Protein AF-A0A858RE64-F1 (afdb_monomer_lite)

InterPro domains:
  IPR018247 EF-Hand 1, calcium-binding site [PS00018] (90-102)
  IPR018247 EF-Hand 1, calcium-binding site [PS00018] (136-148)
  IPR028974 TSP type-3 repeat [G3DSA:4.10.1080.10] (64-158)
  IPR028974 TSP type-3 repeat [SSF103647] (88-147)
  IPR053180 Calcium-binding acidic-repeat protein [PTHR37467] (89-145)
  IPR059100 Bacterial TSP3 repeat [PF18884] (90-112)
  IPR059100 Bacterial TSP3 repeat [PF18884] (113-135)
  IPR059100 Bacterial TSP3 repeat [PF18884] (136-147)

Sequence (228 aa):
MRYEVDVSIVTGAPDLSYCNTAMTVFFELTEPMALNHSGGEFVDVFGSSVDISQHLDSNGYLLPGNYIYAALLNPGSCALELSLTPPPIDSDGDGLLNVDEINIHHTDPTKADTDGDGLTDKEEIQVVHSDPLVADTDGDGFIDGFEWKSGKSPTDPLSFPVAAISIHPAIELRVSTKLGTNYRVQSSVDMQTWIDADTVIEGTGAEVRRIFETVDGGAKFWRVREED

pLDDT: mean 74.23, std 22.7, range [28.23, 98.56]

Secondary structure (DSSP, 8-state):
-PPEEEEEEE--SS--SSS-S---------SS----SSS-SEEEETTEEEE-GGGB-TTSPBPSEEEEEEE--TTS-EEEEEEEEPPPP-SSSSSS-HHHIIIII---TT-SSSS-SSS-HHHIIIII---TT-SSSS-SSS-HHHHHHTT--TT-TT--SS-------EEEEEEEPPTT-EEEEEEESSSSS-EE-S--EE--SSEEEEEEESSGGG--EEEEEE--

Foldseek 3Di:
DWKDKDKDWDDDDDDPPPVPDGDDDDDGPDDDDPVPDDDADFDDDPNDTDHQPVQADPVRDGHADKDKDWDADPPHIIIMIIHIHDPFDQQCPLPDGPCCCVPPQVADSNDQQRCPLQHGPCCCVPPQVARSNDQQRCPLPHGSNVQVVLVFRSNDSVTDSDPPPPDFDKDKDKDQFDAAWKKFKWFDQPVPDIDTPDDIDHGRRHIDIDIGGCVPPVTPDMDMDIDD

Radius of gyration: 37.94 Å; chains: 1; bounding box: 89×27×104 Å

Structure (mmCIF, N/CA/C/O backbone):
data_AF-A0A858RE64-F1
#
_entry.id   AF-A0A858RE64-F1
#
loop_
_atom_site.group_PDB
_atom_site.id
_atom_site.type_symbol
_atom_site.label_atom_id
_atom_site.label_alt_id
_atom_site.label_comp_id
_atom_site.label_asym_id
_atom_site.label_entity_id
_atom_site.label_seq_id
_atom_site.pdbx_PDB_ins_code
_atom_site.Cartn_x
_atom_site.Cartn_y
_atom_site.Cartn_z
_atom_site.occupancy
_atom_site.B_iso_or_equiv
_atom_site.auth_seq_id
_atom_site.auth_comp_id
_atom_site.auth_asym_id
_atom_site.auth_atom_id
_atom_site.pdbx_PDB_model_num
ATOM 1 N N . MET A 1 1 ? 12.627 10.298 -28.617 1.00 41.34 1 MET A N 1
ATOM 2 C CA . MET A 1 1 ? 13.743 9.585 -27.963 1.00 41.34 1 MET A CA 1
ATOM 3 C C . MET A 1 1 ? 15.027 10.352 -28.236 1.00 41.34 1 MET A C 1
ATOM 5 O O . MET A 1 1 ? 15.343 10.565 -29.399 1.00 41.34 1 MET A O 1
ATOM 9 N N . ARG A 1 2 ? 15.686 10.859 -27.188 1.00 36.66 2 ARG A N 1
ATOM 10 C CA . ARG A 1 2 ? 16.981 11.552 -27.269 1.00 36.66 2 ARG A CA 1
ATOM 11 C C . ARG A 1 2 ? 18.032 10.560 -26.779 1.00 36.66 2 ARG A C 1
ATOM 13 O O . ARG A 1 2 ? 17.939 10.138 -25.637 1.00 36.66 2 ARG A O 1
ATOM 20 N N . TYR A 1 3 ? 18.959 10.160 -27.638 1.00 39.88 3 TYR A N 1
ATOM 21 C CA . TYR A 1 3 ? 20.052 9.270 -27.250 1.00 39.88 3 TYR A CA 1
ATOM 22 C C . TYR A 1 3 ? 21.218 10.111 -26.742 1.00 39.88 3 TYR A C 1
ATOM 24 O O . TYR A 1 3 ? 21.541 11.137 -27.348 1.00 39.88 3 TYR A O 1
ATOM 32 N N . GLU A 1 4 ? 21.826 9.687 -25.639 1.00 38.72 4 GLU A N 1
ATOM 33 C CA . GLU A 1 4 ? 23.132 10.186 -25.223 1.00 38.72 4 GLU A CA 1
ATOM 34 C C . GLU A 1 4 ? 24.194 9.300 -25.872 1.00 38.72 4 GLU A C 1
ATOM 36 O O . GLU A 1 4 ? 24.069 8.074 -25.921 1.00 38.72 4 GLU A O 1
ATOM 41 N N . VAL A 1 5 ? 25.183 9.944 -26.481 1.00 44.34 5 VAL A N 1
ATOM 42 C CA . VAL A 1 5 ? 26.164 9.285 -27.335 1.00 44.34 5 VAL A CA 1
ATOM 43 C C . VAL A 1 5 ? 27.543 9.598 -26.785 1.00 44.34 5 VAL A C 1
ATOM 45 O O . VAL A 1 5 ? 28.070 10.688 -27.012 1.00 44.34 5 VAL A O 1
ATOM 48 N N . ASP A 1 6 ? 28.129 8.639 -26.076 1.00 42.41 6 ASP A N 1
ATOM 49 C CA . ASP A 1 6 ? 29.498 8.753 -25.587 1.00 42.41 6 ASP A CA 1
ATOM 50 C C . ASP A 1 6 ? 30.468 8.280 -26.668 1.00 42.41 6 ASP A C 1
ATOM 52 O O . ASP A 1 6 ? 30.388 7.150 -27.158 1.00 42.41 6 ASP A O 1
ATOM 56 N N . VAL A 1 7 ? 31.399 9.157 -27.047 1.00 48.25 7 VAL A N 1
ATOM 57 C CA . VAL A 1 7 ? 32.388 8.896 -28.097 1.00 48.25 7 VAL A CA 1
ATOM 58 C C . VAL A 1 7 ? 33.789 8.869 -27.496 1.00 48.25 7 VAL A C 1
ATOM 60 O O . VAL A 1 7 ? 34.246 9.864 -26.933 1.00 48.25 7 VAL A O 1
ATOM 63 N N . SER A 1 8 ? 34.497 7.750 -27.652 1.00 43.84 8 SER A N 1
ATOM 64 C CA . SER A 1 8 ? 35.880 7.578 -27.185 1.00 43.84 8 SER A CA 1
ATOM 65 C C . SER A 1 8 ? 36.799 7.087 -28.306 1.00 43.84 8 SER A C 1
ATOM 67 O O . SER A 1 8 ? 36.407 6.282 -29.143 1.00 43.84 8 SER A O 1
ATOM 69 N N . ILE A 1 9 ? 38.046 7.568 -28.340 1.00 50.62 9 ILE A N 1
ATOM 70 C CA . ILE A 1 9 ? 39.067 7.095 -29.290 1.00 50.62 9 ILE A CA 1
ATOM 71 C C . ILE A 1 9 ? 39.894 6.005 -28.609 1.00 50.62 9 ILE A C 1
ATOM 73 O O . ILE A 1 9 ? 40.489 6.258 -27.560 1.00 50.62 9 ILE A O 1
ATOM 77 N N . VAL A 1 10 ? 39.994 4.822 -29.223 1.00 46.94 10 VAL A N 1
ATOM 78 C CA . VAL A 1 10 ? 40.822 3.723 -28.699 1.00 46.94 10 VAL A CA 1
ATOM 79 C C . VAL A 1 10 ? 42.111 3.584 -29.504 1.00 46.94 10 VAL A C 1
ATOM 81 O O . VAL A 1 10 ? 42.116 3.415 -30.724 1.00 46.94 10 VAL A O 1
ATOM 84 N N . THR A 1 11 ? 43.238 3.686 -28.802 1.00 46.69 11 THR A N 1
ATOM 85 C CA . THR A 1 11 ? 44.590 3.725 -29.363 1.00 46.69 11 THR A CA 1
ATOM 86 C C . THR A 1 11 ? 45.259 2.350 -29.273 1.00 46.69 11 THR A C 1
ATOM 88 O O . THR A 1 11 ? 45.795 1.965 -28.240 1.00 46.69 11 THR A O 1
ATOM 91 N N . GLY A 1 12 ? 45.231 1.585 -30.370 1.00 41.94 12 GLY A N 1
ATOM 92 C CA . GLY A 1 12 ? 45.797 0.225 -30.429 1.00 41.94 12 GLY A CA 1
ATOM 93 C C . GLY A 1 12 ? 46.958 0.002 -31.411 1.00 41.94 12 GLY A C 1
ATOM 94 O O . GLY A 1 12 ? 47.432 -1.126 -31.518 1.00 41.94 12 GLY A O 1
ATOM 95 N N . ALA A 1 13 ? 47.422 1.018 -32.149 1.00 39.06 13 ALA A N 1
ATOM 96 C CA . ALA A 1 13 ? 48.417 0.853 -33.220 1.00 39.06 13 ALA A CA 1
ATOM 97 C C . ALA A 1 13 ? 49.758 1.568 -32.922 1.00 39.06 13 ALA A C 1
ATOM 99 O O . ALA A 1 13 ? 49.768 2.579 -32.228 1.00 39.06 13 ALA A O 1
ATOM 100 N N . PRO A 1 14 ? 50.904 1.073 -33.432 1.00 39.53 14 PRO A N 1
ATOM 101 C CA . PRO A 1 14 ? 52.240 1.496 -32.990 1.00 39.53 14 PRO A CA 1
ATOM 102 C C . PRO A 1 14 ? 52.743 2.855 -33.519 1.00 39.53 14 PRO A C 1
ATOM 104 O O . PRO A 1 14 ? 53.835 3.263 -33.130 1.00 39.53 14 PRO A O 1
ATOM 107 N N . ASP A 1 15 ? 51.988 3.573 -34.358 1.00 46.88 15 ASP A N 1
ATOM 108 C CA . ASP A 1 15 ? 52.370 4.907 -34.853 1.00 46.88 15 ASP A CA 1
ATOM 109 C C . ASP A 1 15 ? 51.202 5.896 -34.700 1.00 46.88 15 ASP A C 1
ATOM 111 O O . ASP A 1 15 ? 50.363 6.069 -35.582 1.00 46.88 15 ASP A O 1
ATOM 115 N N . LEU A 1 16 ? 51.099 6.480 -33.503 1.00 50.03 16 LEU A N 1
ATOM 116 C CA . LEU A 1 16 ? 49.994 7.341 -33.067 1.00 50.03 16 LEU A CA 1
ATOM 117 C C . LEU A 1 16 ? 50.522 8.694 -32.586 1.00 50.03 16 LEU A C 1
ATOM 119 O O . LEU A 1 16 ? 50.249 9.127 -31.474 1.00 50.03 16 LEU A O 1
ATOM 123 N N . SER A 1 17 ? 51.299 9.373 -33.424 1.00 48.41 17 SER A N 1
ATOM 124 C CA . SER A 1 17 ? 51.587 10.800 -33.227 1.00 48.41 17 SER A CA 1
ATOM 125 C C . SER A 1 17 ? 50.427 11.709 -33.681 1.00 48.41 17 SER A C 1
ATOM 127 O O . SER A 1 17 ? 50.458 12.910 -33.414 1.00 48.41 17 SER A O 1
ATOM 129 N N . TYR A 1 18 ? 49.396 11.133 -34.322 1.00 46.16 18 TYR A N 1
ATOM 130 C CA . TYR A 1 18 ? 48.259 11.842 -34.922 1.00 46.16 18 TYR A CA 1
ATOM 131 C C . TYR A 1 18 ? 46.919 11.723 -34.161 1.00 46.16 18 TYR A C 1
ATOM 133 O O . TYR A 1 18 ? 46.053 12.567 -34.374 1.00 46.16 18 TYR A O 1
ATOM 141 N N . CYS A 1 19 ? 46.715 10.744 -33.265 1.00 47.12 19 CYS A N 1
ATOM 142 C CA . CYS A 1 19 ? 45.437 10.550 -32.541 1.00 47.12 19 CYS A CA 1
ATOM 143 C C . CYS A 1 19 ? 45.459 11.185 -31.121 1.00 47.12 19 CYS A C 1
ATOM 145 O O . CYS A 1 19 ? 44.857 10.660 -30.189 1.00 47.12 19 CYS A O 1
ATOM 147 N N . ASN A 1 20 ? 46.193 12.291 -30.925 1.00 42.97 20 ASN A N 1
ATOM 148 C CA . ASN A 1 20 ? 46.641 12.763 -29.598 1.00 42.97 20 ASN A CA 1
ATOM 149 C C . ASN A 1 20 ? 45.770 13.866 -28.989 1.00 42.97 20 ASN A C 1
ATOM 151 O O . ASN A 1 20 ? 46.064 14.355 -27.898 1.00 42.97 20 ASN A O 1
ATOM 155 N N . THR A 1 21 ? 44.726 14.292 -29.685 1.00 43.06 21 THR A N 1
ATOM 156 C CA . THR A 1 21 ? 43.793 15.281 -29.154 1.00 43.06 21 THR A CA 1
ATOM 157 C C . THR A 1 21 ? 42.526 14.531 -28.817 1.00 43.06 21 THR A C 1
ATOM 159 O O . THR A 1 21 ? 41.811 14.105 -29.719 1.00 43.06 21 THR A O 1
ATOM 162 N N . ALA A 1 22 ? 42.278 14.326 -27.520 1.00 41.09 22 ALA A N 1
ATOM 163 C CA . ALA A 1 22 ? 40.959 13.950 -27.038 1.00 41.09 22 ALA A CA 1
ATOM 164 C C . ALA A 1 22 ? 39.961 14.933 -27.660 1.00 41.09 22 ALA A C 1
ATOM 166 O O . ALA A 1 22 ? 40.013 16.133 -27.386 1.00 41.09 22 ALA A O 1
ATOM 167 N N . MET A 1 23 ? 39.149 14.443 -28.589 1.00 40.91 23 MET A N 1
ATOM 168 C CA . MET A 1 23 ? 38.213 15.262 -29.336 1.00 40.91 23 MET A CA 1
ATOM 169 C C . MET A 1 23 ? 36.821 14.756 -29.012 1.00 40.91 23 MET A C 1
ATOM 171 O O . MET A 1 23 ? 36.433 13.665 -29.415 1.00 40.91 23 MET A O 1
ATOM 175 N N . THR A 1 24 ? 36.098 15.549 -28.232 1.00 36.53 24 THR A N 1
ATOM 176 C CA . THR A 1 24 ? 34.695 15.303 -27.926 1.00 36.53 24 THR A CA 1
ATOM 177 C C . THR A 1 24 ? 33.876 15.705 -29.147 1.00 36.53 24 THR A C 1
ATOM 179 O O . THR A 1 24 ? 33.843 16.880 -29.516 1.00 36.53 24 THR A O 1
ATOM 182 N N . VAL A 1 25 ? 33.259 14.729 -29.810 1.00 37.78 25 VAL A N 1
ATOM 183 C CA . VAL A 1 25 ? 32.280 14.979 -30.872 1.00 37.78 25 VAL A CA 1
ATOM 184 C C . VAL A 1 25 ? 30.915 15.066 -30.198 1.00 37.78 25 VAL A C 1
ATOM 186 O O . VAL A 1 25 ? 30.466 14.093 -29.602 1.00 37.78 25 VAL A O 1
ATOM 189 N N . PHE A 1 26 ? 30.279 16.235 -30.247 1.00 35.06 26 PHE A N 1
ATOM 190 C CA . PHE A 1 26 ? 28.936 16.433 -29.703 1.00 35.06 26 PHE A CA 1
ATOM 191 C C . PHE A 1 26 ? 27.906 16.270 -30.821 1.00 35.06 26 PHE A C 1
ATOM 193 O O . PHE A 1 26 ? 27.994 16.956 -31.840 1.00 35.06 26 PHE A O 1
ATOM 200 N N . PHE A 1 27 ? 26.913 15.409 -30.613 1.00 39.59 27 PHE A N 1
ATOM 201 C CA . PHE A 1 27 ? 25.716 15.345 -31.448 1.00 39.59 27 PHE A CA 1
ATOM 202 C C . PHE A 1 27 ? 24.512 15.782 -30.609 1.00 39.59 27 PHE A C 1
ATOM 204 O O . PHE A 1 27 ? 24.230 15.188 -29.572 1.00 39.59 27 PHE A O 1
ATOM 211 N N . GLU A 1 28 ? 23.784 16.811 -31.047 1.00 32.62 28 GLU A N 1
ATOM 212 C CA . GLU A 1 28 ? 22.457 17.123 -30.505 1.00 32.62 28 GLU A CA 1
ATOM 213 C C . GLU A 1 28 ? 21.404 16.411 -31.356 1.00 32.62 28 GLU A C 1
ATOM 215 O O . GLU A 1 28 ? 21.053 16.861 -32.445 1.00 32.62 28 GLU A O 1
ATOM 220 N N . LEU A 1 29 ? 20.883 15.290 -30.857 1.00 39.12 29 LEU A N 1
ATOM 221 C CA . LEU A 1 29 ? 19.730 14.619 -31.456 1.00 39.12 29 LEU A CA 1
ATOM 222 C C . LEU A 1 29 ? 18.452 15.285 -30.937 1.00 39.12 29 LEU A C 1
ATOM 224 O O . LEU A 1 29 ? 17.846 14.865 -29.946 1.00 39.12 29 LEU A O 1
ATOM 228 N N . THR A 1 30 ? 18.074 16.388 -31.576 1.00 32.06 30 THR A N 1
ATOM 229 C CA . THR A 1 30 ? 16.780 17.036 -31.368 1.00 32.06 30 THR A CA 1
ATOM 230 C C . THR A 1 30 ? 15.817 16.553 -32.455 1.00 32.06 30 THR A C 1
ATOM 232 O O . THR A 1 30 ? 15.910 16.973 -33.599 1.00 32.06 30 THR A O 1
ATOM 235 N N . GLU A 1 31 ? 14.902 15.656 -32.060 1.00 34.59 31 GLU A N 1
ATOM 236 C CA . GLU A 1 31 ? 13.811 15.045 -32.856 1.00 34.59 31 GLU A CA 1
ATOM 237 C C . GLU A 1 31 ? 14.154 13.745 -33.617 1.00 34.59 31 GLU A C 1
ATOM 239 O O . GLU A 1 31 ? 15.316 13.519 -33.962 1.00 34.59 31 GLU A O 1
ATOM 244 N N . PRO A 1 32 ? 13.180 12.813 -33.798 1.00 35.47 32 PRO A N 1
ATOM 245 C CA . PRO A 1 32 ? 13.439 11.549 -34.482 1.00 35.47 32 PRO A CA 1
ATOM 246 C C . PRO A 1 32 ? 13.971 11.864 -35.870 1.00 35.47 32 PRO A C 1
ATOM 248 O O . PRO A 1 32 ? 13.410 12.709 -36.562 1.00 35.47 32 PRO A O 1
ATOM 251 N N . MET A 1 33 ? 15.064 11.206 -36.245 1.00 41.16 33 MET A N 1
ATOM 252 C CA . MET A 1 33 ? 15.736 11.411 -37.515 1.00 41.16 33 MET A CA 1
ATOM 253 C C . MET A 1 33 ? 14.743 11.363 -38.687 1.00 41.16 33 MET A C 1
ATOM 255 O O . MET A 1 33 ? 14.458 10.307 -39.243 1.00 41.16 33 MET A O 1
ATOM 259 N N . ALA A 1 34 ? 14.262 12.523 -39.129 1.00 29.23 34 ALA A N 1
ATOM 260 C CA . ALA A 1 34 ? 13.871 12.708 -40.509 1.00 29.23 34 ALA A CA 1
ATOM 261 C C . ALA A 1 34 ? 15.180 12.850 -41.294 1.00 29.23 34 ALA A C 1
ATOM 263 O O . ALA A 1 34 ? 15.636 13.956 -41.586 1.00 29.23 34 ALA A O 1
ATOM 264 N N . LEU A 1 35 ? 15.812 11.708 -41.588 1.00 35.25 35 LEU A N 1
ATOM 265 C CA . LEU A 1 35 ? 16.882 11.582 -42.577 1.00 35.25 35 LEU A CA 1
ATOM 266 C C . LEU A 1 35 ? 16.298 11.973 -43.939 1.00 35.25 35 LEU A C 1
ATOM 268 O O . LEU A 1 35 ? 15.830 11.128 -44.703 1.00 35.25 35 LEU A O 1
ATOM 272 N N . ASN A 1 36 ? 16.239 13.272 -44.239 1.00 28.23 36 ASN A N 1
ATOM 273 C CA . ASN A 1 36 ? 15.702 13.710 -45.515 1.00 28.23 36 ASN A CA 1
ATOM 274 C C . ASN A 1 36 ? 16.755 13.542 -46.618 1.00 28.23 36 ASN A C 1
ATOM 276 O O . ASN A 1 36 ? 17.623 14.382 -46.822 1.00 28.23 36 ASN A O 1
ATOM 280 N N . HIS A 1 37 ? 16.569 12.435 -47.332 1.00 32.59 37 HIS A N 1
ATOM 281 C CA . HIS A 1 37 ? 16.804 12.201 -48.750 1.00 32.59 37 HIS A CA 1
ATOM 282 C C . HIS A 1 37 ? 18.230 12.203 -49.327 1.00 32.59 37 HIS A C 1
ATOM 284 O O . HIS A 1 37 ? 18.921 13.210 -49.434 1.00 32.59 37 HIS A O 1
ATOM 290 N N . SER A 1 38 ? 18.496 11.055 -49.965 1.00 29.11 38 SER A N 1
ATOM 291 C CA . SER A 1 38 ? 19.417 10.795 -51.080 1.00 29.11 38 SER A CA 1
ATOM 292 C C . SER A 1 38 ? 20.864 10.409 -50.756 1.00 29.11 38 SER A C 1
ATOM 294 O O . SER A 1 38 ? 21.801 11.015 -51.257 1.00 29.11 38 SER A O 1
ATOM 296 N N . GLY A 1 39 ? 21.050 9.295 -50.037 1.00 34.97 39 GLY A N 1
ATOM 297 C CA . GLY A 1 39 ? 22.284 8.508 -50.186 1.00 34.97 39 GLY A CA 1
ATOM 298 C C . GLY A 1 39 ? 22.780 7.772 -48.945 1.00 34.97 39 GLY A C 1
ATOM 299 O O . GLY A 1 39 ? 23.904 8.012 -48.536 1.00 34.97 39 GLY A O 1
ATOM 300 N N . GLY A 1 40 ? 21.985 6.848 -48.397 1.00 38.34 40 GLY A N 1
ATOM 301 C CA . GLY A 1 40 ? 22.423 5.893 -47.366 1.00 38.34 40 GLY A CA 1
ATOM 302 C C . GLY A 1 40 ? 22.513 6.425 -45.927 1.00 38.34 40 GLY A C 1
ATOM 303 O O . GLY A 1 40 ? 22.553 7.627 -45.682 1.00 38.34 40 GLY A O 1
ATOM 304 N N . GLU A 1 41 ? 22.492 5.486 -44.979 1.00 50.28 41 GLU A N 1
ATOM 305 C CA . GLU A 1 41 ? 22.427 5.686 -43.522 1.00 50.28 41 GLU A CA 1
ATOM 306 C C . GLU A 1 41 ? 23.835 5.865 -42.939 1.00 50.28 41 GLU A C 1
ATOM 308 O O . GLU A 1 41 ? 24.381 4.988 -42.269 1.00 50.28 41 GLU A O 1
ATOM 313 N N . PHE A 1 42 ? 24.454 7.001 -43.259 1.00 47.06 42 PHE A N 1
ATOM 314 C CA . PHE A 1 42 ? 25.833 7.289 -42.882 1.00 47.06 42 PHE A CA 1
ATOM 315 C C . PHE A 1 42 ? 25.937 8.431 -41.868 1.00 47.06 42 PHE A C 1
ATOM 317 O O . PHE A 1 42 ? 25.312 9.478 -42.035 1.00 47.06 42 PHE A O 1
ATOM 324 N N . VAL A 1 43 ? 26.797 8.266 -40.862 1.00 52.16 43 VAL A N 1
ATOM 325 C CA . VAL A 1 43 ? 27.229 9.350 -39.964 1.00 52.16 43 VAL A CA 1
ATOM 326 C C . VAL A 1 43 ? 28.543 9.927 -40.490 1.00 52.16 43 VAL A C 1
ATOM 328 O O . VAL A 1 43 ? 29.489 9.175 -40.727 1.00 52.16 43 VAL A O 1
ATOM 331 N N . ASP A 1 44 ? 28.609 11.247 -40.695 1.00 47.41 44 ASP A N 1
ATOM 332 C CA . ASP A 1 44 ? 29.844 11.924 -41.112 1.00 47.41 44 ASP A CA 1
ATOM 333 C C . ASP A 1 44 ? 30.779 12.130 -39.911 1.00 47.41 44 ASP A C 1
ATOM 335 O O . ASP A 1 44 ? 30.467 12.846 -38.958 1.00 47.41 44 ASP A O 1
ATOM 339 N N . VAL A 1 45 ? 31.941 11.488 -39.977 1.00 49.69 45 VAL A N 1
ATOM 340 C CA . VAL A 1 45 ? 33.035 11.585 -39.017 1.00 49.69 45 VAL A CA 1
ATOM 341 C C . VAL A 1 45 ? 34.274 12.058 -39.779 1.00 49.69 45 VAL A C 1
ATOM 343 O O . VAL A 1 45 ? 34.974 11.273 -40.416 1.00 49.69 45 VAL A O 1
ATOM 346 N N . PHE A 1 46 ? 34.552 13.365 -39.727 1.00 46.81 46 PHE A N 1
ATOM 347 C CA . PHE A 1 46 ? 35.695 14.008 -40.401 1.00 46.81 46 PHE A CA 1
ATOM 348 C C . PHE A 1 46 ? 35.744 13.802 -41.928 1.00 46.81 46 PHE A C 1
ATOM 350 O O . PHE A 1 46 ? 36.812 13.567 -42.500 1.00 46.81 46 PHE A O 1
ATOM 357 N N . GLY A 1 47 ? 34.602 13.887 -42.610 1.00 45.56 47 GLY A N 1
ATOM 358 C CA . GLY A 1 47 ? 34.503 13.671 -44.055 1.00 45.56 47 GLY A CA 1
ATOM 359 C C . GLY A 1 47 ? 34.533 12.194 -44.452 1.00 45.56 47 GLY A C 1
ATOM 360 O O . GLY A 1 47 ? 34.630 11.889 -45.641 1.00 45.56 47 GLY A O 1
ATOM 361 N N . SER A 1 48 ? 34.475 11.284 -43.473 1.00 46.59 48 SER A N 1
ATOM 362 C CA . SER A 1 48 ? 34.308 9.846 -43.675 1.00 46.59 48 SER A CA 1
ATOM 363 C C . SER A 1 48 ? 32.926 9.416 -43.203 1.00 46.59 48 SER A C 1
ATOM 365 O O . SER A 1 48 ? 32.525 9.688 -42.078 1.00 46.59 48 SER A O 1
ATOM 367 N N . SER A 1 49 ? 32.209 8.710 -44.068 1.00 52.47 49 SER A N 1
ATOM 368 C CA . SER A 1 49 ? 30.882 8.170 -43.793 1.00 52.47 49 SER A CA 1
ATOM 369 C C . SER A 1 49 ? 30.983 6.810 -43.095 1.00 52.47 49 SER A C 1
ATOM 371 O O . SER A 1 49 ? 31.558 5.876 -43.654 1.00 52.47 49 SER A O 1
ATOM 373 N N . VAL A 1 50 ? 30.419 6.687 -41.891 1.00 59.94 50 VAL A N 1
ATOM 374 C CA . VAL A 1 50 ? 30.292 5.417 -41.153 1.00 59.94 50 VAL A CA 1
ATOM 375 C C . VAL A 1 50 ? 28.886 4.856 -41.349 1.00 59.94 50 VAL A C 1
ATOM 377 O O . VAL A 1 50 ? 27.917 5.544 -41.039 1.00 59.94 50 VAL A O 1
ATOM 380 N N . ASP A 1 51 ? 28.780 3.629 -41.868 1.00 62.91 51 ASP A N 1
ATOM 381 C CA . ASP A 1 51 ? 27.505 2.921 -42.051 1.00 62.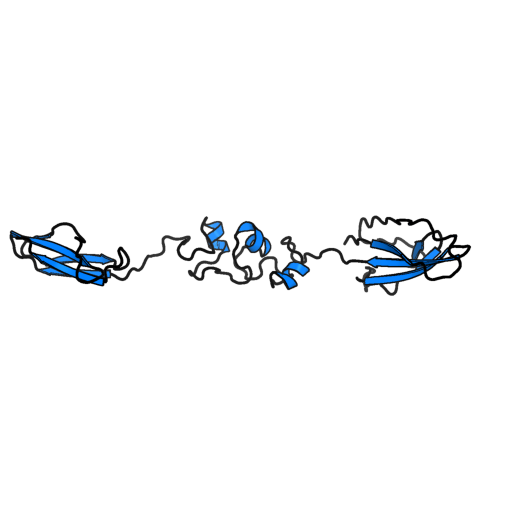91 51 ASP A CA 1
ATOM 382 C C . ASP A 1 51 ? 27.014 2.356 -40.713 1.00 62.91 51 ASP A C 1
ATOM 384 O O . ASP A 1 51 ? 27.717 1.573 -40.067 1.00 62.91 51 ASP A O 1
ATOM 388 N N . ILE A 1 52 ? 25.811 2.759 -40.307 1.00 63.66 52 ILE A N 1
ATOM 389 C CA . ILE A 1 52 ? 25.169 2.332 -39.056 1.00 63.66 52 ILE A CA 1
ATOM 390 C C . ILE A 1 52 ? 23.896 1.504 -39.293 1.00 63.66 52 ILE A C 1
ATOM 392 O O . ILE A 1 52 ? 23.216 1.142 -38.334 1.00 63.66 52 ILE A O 1
ATOM 396 N N . SER A 1 53 ? 23.581 1.178 -40.550 1.00 65.44 53 SER A N 1
ATOM 397 C CA . SER A 1 53 ? 22.318 0.553 -40.974 1.00 65.44 53 SER A CA 1
ATOM 398 C C . SER A 1 53 ? 21.987 -0.750 -40.248 1.00 65.44 53 SER A C 1
ATOM 400 O O . SER A 1 53 ? 20.851 -0.996 -39.851 1.00 65.44 53 SER A O 1
ATOM 402 N N . GLN A 1 54 ? 23.001 -1.578 -39.993 1.00 67.88 54 GLN A N 1
ATOM 403 C CA . GLN A 1 54 ? 22.848 -2.864 -39.303 1.00 67.88 54 GLN A CA 1
ATOM 404 C C . GLN A 1 54 ? 22.448 -2.738 -37.823 1.00 67.88 54 GLN A C 1
ATOM 406 O O . GLN A 1 54 ? 22.142 -3.741 -37.178 1.00 67.88 54 GLN A O 1
ATOM 411 N N . HIS A 1 55 ? 22.499 -1.528 -37.272 1.00 66.38 55 HIS A N 1
ATOM 412 C CA . HIS A 1 55 ? 22.182 -1.238 -35.880 1.00 66.38 55 HIS A CA 1
ATOM 413 C C . HIS A 1 55 ? 20.876 -0.463 -35.736 1.00 66.38 55 HIS A C 1
ATOM 415 O O . HIS A 1 55 ? 20.595 0.032 -34.649 1.00 66.38 55 HIS A O 1
ATOM 421 N N . LEU A 1 56 ? 20.085 -0.361 -36.806 1.00 63.56 56 LEU A N 1
ATOM 422 C CA . LEU A 1 56 ? 18.753 0.225 -36.775 1.00 63.56 56 LEU A CA 1
ATOM 423 C C . LEU A 1 56 ? 17.672 -0.854 -36.604 1.00 63.56 56 LEU A C 1
ATOM 425 O O . LEU A 1 56 ? 17.805 -1.979 -37.089 1.00 63.56 56 LEU A O 1
ATOM 429 N N . ASP A 1 57 ? 16.583 -0.508 -35.924 1.00 58.06 57 ASP A N 1
ATOM 430 C CA . ASP A 1 57 ? 15.353 -1.296 -35.912 1.00 58.06 57 ASP A CA 1
ATOM 431 C C . ASP A 1 57 ? 14.546 -1.119 -37.217 1.00 58.06 57 ASP A C 1
ATOM 433 O O . ASP A 1 57 ? 14.919 -0.372 -38.123 1.00 58.06 57 ASP A O 1
ATOM 437 N N . SER A 1 58 ? 13.396 -1.792 -37.325 1.00 61.34 58 SER A N 1
ATOM 438 C CA . SER A 1 58 ? 12.528 -1.712 -38.512 1.00 61.34 58 SER A CA 1
ATOM 439 C C . SER A 1 58 ? 11.949 -0.320 -38.794 1.00 61.34 58 SER A C 1
ATOM 441 O O . SER A 1 58 ? 11.337 -0.124 -39.843 1.00 61.34 58 SER A O 1
ATOM 443 N N . ASN A 1 59 ? 12.099 0.623 -37.865 1.00 51.16 59 ASN A N 1
ATOM 444 C CA . ASN A 1 59 ? 11.624 1.997 -37.968 1.00 51.16 59 ASN A CA 1
ATOM 445 C C . ASN A 1 59 ? 12.779 3.001 -38.154 1.00 51.16 59 ASN A C 1
ATOM 447 O O . ASN A 1 59 ? 12.523 4.202 -38.224 1.00 51.16 59 ASN A O 1
ATOM 451 N N . GLY A 1 60 ? 14.030 2.534 -38.256 1.00 53.72 60 GLY A N 1
ATOM 452 C CA . GLY A 1 60 ? 15.206 3.385 -38.438 1.00 53.72 60 GLY A CA 1
ATOM 453 C C . GLY A 1 60 ? 15.781 3.961 -37.138 1.00 53.72 60 GLY A C 1
ATOM 454 O O . GLY A 1 60 ? 16.553 4.920 -37.195 1.00 53.72 60 GLY A O 1
ATOM 455 N N . TYR A 1 61 ? 15.417 3.421 -35.969 1.00 56.22 61 TYR A N 1
ATOM 456 C CA . TYR A 1 61 ? 15.982 3.833 -34.679 1.00 56.22 61 TYR A CA 1
ATOM 457 C C . TYR A 1 61 ? 17.208 3.003 -34.313 1.00 56.22 61 TYR A C 1
ATOM 459 O O . TYR A 1 61 ? 17.179 1.781 -34.414 1.00 56.22 61 TYR A O 1
ATOM 467 N N . LEU A 1 62 ? 18.263 3.660 -33.821 1.00 58.97 62 LEU A N 1
ATOM 468 C CA . LEU A 1 62 ? 19.445 2.974 -33.303 1.00 58.97 62 LEU A CA 1
ATOM 469 C C . LEU A 1 62 ? 19.083 2.073 -32.116 1.00 58.97 62 LEU A C 1
ATOM 471 O O . LEU A 1 62 ? 18.462 2.504 -31.139 1.00 58.97 62 LEU A O 1
ATOM 475 N N . LEU A 1 63 ? 19.512 0.818 -32.206 1.00 57.22 63 LEU A N 1
ATOM 476 C CA . LEU A 1 63 ? 19.392 -0.168 -31.149 1.00 57.22 63 LEU A CA 1
ATOM 477 C C . LEU A 1 63 ? 20.343 0.187 -29.990 1.00 57.22 63 LEU A C 1
ATOM 479 O O . LEU A 1 63 ? 21.455 0.669 -30.233 1.00 57.22 63 LEU A O 1
ATOM 483 N N . PRO A 1 64 ? 19.963 -0.083 -28.733 1.00 59.28 64 PRO A N 1
ATOM 484 C CA . PRO A 1 64 ? 20.849 0.081 -27.579 1.00 59.28 64 PRO A CA 1
ATOM 485 C C . PRO A 1 64 ? 22.127 -0.758 -27.708 1.00 59.28 64 PRO A C 1
ATOM 487 O O . PRO A 1 64 ? 22.042 -1.938 -28.054 1.00 59.28 64 PRO A O 1
ATOM 490 N N . GLY A 1 65 ? 23.299 -0.199 -27.392 1.00 56.81 65 GLY A N 1
ATOM 491 C CA . GLY A 1 65 ? 24.542 -0.975 -27.402 1.00 56.81 65 GLY A CA 1
ATOM 492 C C . GLY A 1 65 ? 25.835 -0.165 -27.499 1.00 56.81 65 GLY A C 1
ATOM 493 O O . GLY A 1 65 ? 25.831 1.039 -27.743 1.00 56.81 65 GLY A O 1
ATOM 494 N N . ASN A 1 66 ? 26.956 -0.875 -27.342 1.00 59.53 66 ASN A N 1
ATOM 495 C CA . ASN A 1 66 ? 28.297 -0.345 -27.585 1.00 59.53 66 ASN A CA 1
ATOM 496 C C . ASN A 1 66 ? 28.758 -0.769 -28.978 1.00 59.53 66 ASN A C 1
ATOM 498 O O . ASN A 1 66 ? 28.905 -1.961 -29.258 1.00 59.53 66 ASN A O 1
ATOM 502 N N . TYR A 1 67 ? 29.013 0.208 -29.837 1.00 61.28 67 TYR A N 1
ATOM 503 C CA . TYR A 1 67 ? 29.395 0.015 -31.227 1.00 61.28 67 TYR A CA 1
ATOM 504 C C . TYR A 1 67 ? 30.810 0.541 -31.456 1.00 61.28 67 TYR A C 1
ATOM 506 O O . TYR A 1 67 ? 31.142 1.648 -31.051 1.00 61.28 67 TYR A O 1
ATOM 514 N N . ILE A 1 68 ? 31.661 -0.244 -32.116 1.00 55.50 68 ILE A N 1
ATOM 515 C CA . ILE A 1 68 ? 33.039 0.157 -32.429 1.00 55.50 68 ILE A CA 1
ATOM 516 C C . ILE A 1 68 ? 33.164 0.279 -33.941 1.00 55.50 68 ILE A C 1
ATOM 518 O O . ILE A 1 68 ? 32.961 -0.696 -34.664 1.00 55.50 68 ILE A O 1
ATOM 522 N N . TYR A 1 69 ? 33.542 1.461 -34.414 1.00 57.91 69 TYR A N 1
ATOM 523 C CA . TYR A 1 69 ? 33.758 1.744 -35.826 1.00 57.91 69 TYR A CA 1
ATOM 524 C C . TYR A 1 69 ? 35.206 2.165 -36.065 1.00 57.91 69 TYR A C 1
ATOM 526 O O . TYR A 1 69 ? 35.782 2.960 -35.328 1.00 57.91 69 TYR A O 1
ATOM 534 N N . ALA A 1 70 ? 35.822 1.652 -37.127 1.00 51.31 70 ALA A N 1
ATOM 535 C CA . ALA A 1 70 ? 37.133 2.122 -37.563 1.00 51.31 70 ALA A CA 1
ATOM 536 C C . ALA A 1 70 ? 36.954 3.285 -38.549 1.00 51.31 70 ALA A C 1
ATOM 538 O O . ALA A 1 70 ? 36.318 3.110 -39.587 1.00 51.31 70 ALA A O 1
ATOM 539 N N . ALA A 1 71 ? 37.534 4.453 -38.256 1.00 52.06 71 ALA A N 1
ATOM 540 C CA . ALA A 1 71 ? 37.547 5.591 -39.172 1.00 52.06 71 ALA A CA 1
ATOM 541 C C . ALA A 1 71 ? 38.943 5.748 -39.801 1.00 52.06 71 ALA A C 1
ATOM 543 O O . ALA A 1 71 ? 39.967 5.811 -39.113 1.00 52.06 71 ALA A O 1
ATOM 544 N N . LEU A 1 72 ? 39.001 5.810 -41.135 1.00 49.62 72 LEU A N 1
ATOM 545 C CA . LEU A 1 72 ? 40.237 6.073 -41.876 1.00 49.62 72 LEU A CA 1
ATOM 546 C C . LEU A 1 72 ? 40.514 7.584 -41.883 1.00 49.62 72 LEU A C 1
ATOM 548 O O . LEU A 1 72 ? 40.130 8.298 -42.804 1.00 49.62 72 LEU A O 1
ATOM 552 N N . LEU A 1 73 ? 41.181 8.077 -40.842 1.00 51.72 73 LEU A N 1
ATOM 553 C CA . LEU A 1 73 ? 41.571 9.482 -40.717 1.00 51.72 73 LEU A CA 1
ATOM 554 C C . LEU A 1 73 ? 42.955 9.715 -41.334 1.00 51.72 73 LEU A C 1
ATOM 556 O O . LEU A 1 73 ? 43.962 9.632 -40.639 1.00 51.72 73 LEU A O 1
ATOM 560 N N . ASN A 1 74 ? 43.043 10.018 -42.634 1.00 46.59 74 ASN A N 1
ATOM 561 C CA . ASN A 1 74 ? 44.340 10.299 -43.274 1.00 46.59 74 ASN A CA 1
ATOM 562 C C . ASN A 1 74 ? 45.138 11.391 -42.511 1.00 46.59 74 ASN A C 1
ATOM 564 O O . ASN A 1 74 ? 44.592 12.475 -42.294 1.00 46.59 74 ASN A O 1
ATOM 568 N N . PRO A 1 75 ? 46.425 11.152 -42.147 1.00 48.84 75 PRO A N 1
ATOM 569 C CA . PRO A 1 75 ? 47.318 10.095 -42.640 1.00 48.84 75 PRO A CA 1
ATOM 570 C C . PRO A 1 75 ? 47.469 8.861 -41.707 1.00 48.84 75 PRO A C 1
ATOM 572 O O . PRO A 1 75 ? 48.565 8.318 -41.595 1.00 48.84 75 PRO A O 1
ATOM 575 N N . GLY A 1 76 ? 46.401 8.386 -41.052 1.00 54.66 76 GLY A N 1
ATOM 576 C CA . GLY A 1 76 ? 46.386 7.183 -40.202 1.00 54.66 76 GLY A CA 1
ATOM 577 C C . GLY A 1 76 ? 44.999 6.525 -40.054 1.00 54.66 76 GLY A C 1
ATOM 578 O O . GLY A 1 76 ? 44.025 6.918 -40.684 1.00 54.66 76 GLY A O 1
ATOM 579 N N . SER A 1 77 ? 44.891 5.470 -39.245 1.00 54.56 77 SER A N 1
ATOM 580 C CA . SER A 1 77 ? 43.604 4.846 -38.883 1.00 54.56 77 SER A CA 1
ATOM 581 C C . SER A 1 77 ? 43.408 4.998 -37.374 1.00 54.56 77 SER A C 1
ATOM 583 O O . SER A 1 77 ? 44.212 4.457 -36.618 1.00 54.56 77 SER A O 1
ATOM 585 N N . CYS A 1 78 ? 42.382 5.732 -36.927 1.00 51.81 78 CYS A N 1
ATOM 586 C CA . CYS A 1 78 ? 41.984 5.769 -35.511 1.00 51.81 78 CYS A CA 1
ATOM 587 C C . CYS A 1 78 ? 40.673 4.959 -35.356 1.00 51.81 78 CYS A C 1
ATOM 589 O O . CYS A 1 78 ? 39.827 4.956 -36.253 1.00 51.81 78 CYS A O 1
ATOM 591 N N . ALA A 1 79 ? 40.496 4.253 -34.236 1.00 53.34 79 ALA A N 1
ATOM 592 C CA . ALA A 1 79 ? 39.239 3.572 -33.912 1.00 53.34 79 ALA A CA 1
ATOM 593 C C . ALA A 1 79 ? 38.340 4.492 -33.071 1.00 53.34 79 ALA A C 1
ATOM 595 O O . ALA A 1 79 ? 38.822 5.141 -32.141 1.00 53.34 79 ALA A O 1
ATOM 596 N N . LEU A 1 80 ? 37.055 4.538 -33.417 1.00 54.66 80 LEU A N 1
ATOM 597 C CA . LEU A 1 80 ? 35.996 5.277 -32.741 1.00 54.66 80 LEU A CA 1
ATOM 598 C C . LEU A 1 80 ? 35.098 4.284 -31.994 1.00 54.66 80 LEU A C 1
ATOM 600 O O . LEU A 1 80 ? 34.491 3.411 -32.612 1.00 54.66 80 LEU A O 1
ATOM 604 N N . GLU A 1 81 ? 34.985 4.422 -30.680 1.00 54.03 81 GLU A N 1
ATOM 605 C CA . GLU A 1 81 ? 33.967 3.735 -29.889 1.00 54.03 81 GLU A CA 1
ATOM 606 C C . GLU A 1 81 ? 32.772 4.664 -29.683 1.00 54.03 81 GLU A C 1
ATOM 608 O O . GLU A 1 81 ? 32.930 5.801 -29.241 1.00 54.03 81 GLU A O 1
ATOM 613 N N . LEU A 1 82 ? 31.589 4.167 -30.036 1.00 54.03 82 LEU A N 1
ATOM 614 C CA . LEU A 1 82 ? 30.286 4.800 -29.911 1.00 54.03 82 LEU A CA 1
ATOM 615 C C . LEU A 1 82 ? 29.468 4.012 -28.881 1.00 54.03 82 LEU A C 1
ATOM 617 O O . LEU A 1 82 ? 29.005 2.908 -29.163 1.00 54.03 82 LEU A O 1
ATOM 621 N N . SER A 1 83 ? 29.280 4.563 -27.690 1.00 54.25 83 SER A N 1
ATOM 622 C CA . SER A 1 83 ? 28.418 3.980 -26.660 1.00 54.25 83 SER A CA 1
ATOM 623 C C . SER A 1 83 ? 27.047 4.652 -26.718 1.00 54.25 83 SER A C 1
ATOM 625 O O . SER A 1 83 ? 26.942 5.856 -26.485 1.00 54.25 83 SER A O 1
ATOM 627 N N . LEU A 1 84 ? 26.008 3.885 -27.067 1.00 53.28 84 LEU A N 1
ATOM 628 C CA . LEU A 1 84 ? 24.621 4.345 -27.147 1.00 53.28 84 LEU A CA 1
ATOM 629 C C . LEU A 1 84 ? 23.815 3.743 -26.001 1.00 53.28 84 LEU A C 1
ATOM 631 O O . LEU A 1 84 ? 23.435 2.567 -26.033 1.00 53.28 84 LEU A O 1
ATOM 635 N N . THR A 1 85 ? 23.519 4.565 -25.000 1.00 52.44 85 THR A N 1
ATOM 636 C CA . THR A 1 85 ? 22.573 4.208 -23.945 1.00 52.44 85 THR A CA 1
ATOM 637 C C . THR A 1 85 ? 21.148 4.524 -24.422 1.00 52.44 85 THR A C 1
ATOM 639 O O . THR A 1 85 ? 20.904 5.595 -24.991 1.00 52.44 85 THR A O 1
ATOM 642 N N . PRO A 1 86 ? 20.183 3.597 -24.264 1.00 53.69 86 PRO A N 1
ATOM 643 C CA . PRO A 1 86 ? 18.791 3.914 -24.545 1.00 53.69 86 PRO A CA 1
ATOM 644 C C . PRO A 1 86 ? 18.338 5.042 -23.616 1.00 53.69 86 PRO A C 1
ATOM 646 O O . PRO A 1 86 ? 18.758 5.069 -22.454 1.00 53.69 86 PRO A O 1
ATOM 649 N N . PRO A 1 87 ? 17.474 5.958 -24.090 1.00 56.75 87 PRO A N 1
ATOM 650 C CA . PRO A 1 87 ? 16.865 6.928 -23.199 1.00 56.75 87 PRO A CA 1
ATOM 651 C C . PRO A 1 87 ? 16.118 6.199 -22.076 1.00 56.75 87 PRO A C 1
ATOM 653 O O . PRO A 1 87 ? 15.576 5.118 -22.320 1.00 56.75 87 PRO A O 1
ATOM 656 N N . PRO A 1 88 ? 16.036 6.799 -20.880 1.00 67.50 88 PRO A N 1
ATOM 657 C CA . PRO A 1 88 ? 15.111 6.343 -19.855 1.00 67.50 88 PRO A CA 1
ATOM 658 C C . PRO A 1 88 ? 13.709 6.226 -20.467 1.00 67.50 88 PRO A C 1
ATOM 660 O O . PRO A 1 88 ? 13.230 7.179 -21.089 1.00 67.50 88 PRO A O 1
ATOM 663 N N . ILE A 1 89 ? 13.103 5.045 -20.364 1.00 80.44 89 ILE A N 1
ATOM 664 C CA . ILE A 1 89 ? 11.748 4.780 -20.853 1.00 80.44 89 ILE A CA 1
ATOM 665 C C . ILE A 1 89 ? 10.814 4.845 -19.647 1.00 80.44 89 ILE A C 1
ATOM 667 O O . ILE A 1 89 ? 11.136 4.271 -18.611 1.00 80.44 89 ILE A O 1
ATOM 671 N N . ASP A 1 90 ? 9.706 5.550 -19.826 1.00 86.06 90 ASP A N 1
ATOM 672 C CA . ASP 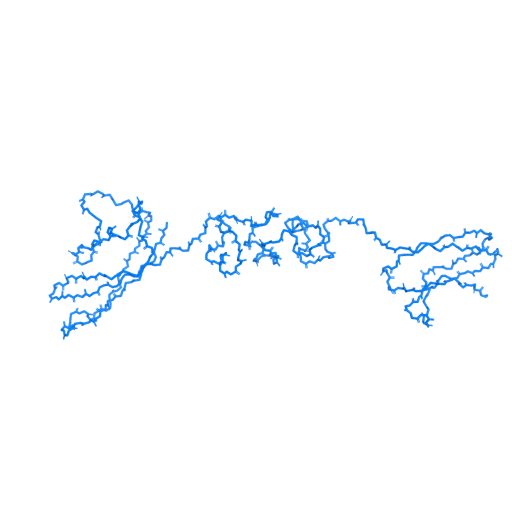A 1 90 ? 8.546 5.655 -18.939 1.00 86.06 90 ASP A CA 1
ATOM 673 C C . ASP A 1 90 ? 7.341 5.404 -19.859 1.00 86.06 90 ASP A C 1
ATOM 675 O O . ASP A 1 90 ? 7.040 6.222 -20.737 1.00 86.06 90 ASP A O 1
ATOM 679 N N . SER A 1 91 ? 6.811 4.181 -19.835 1.00 85.69 91 SER A N 1
ATOM 680 C CA . SER A 1 91 ? 5.900 3.685 -20.876 1.00 85.69 91 SER A CA 1
ATOM 681 C C . SER A 1 91 ? 4.433 3.987 -20.600 1.00 85.69 91 SER A C 1
ATOM 683 O O . SER A 1 91 ? 3.659 4.067 -21.558 1.00 85.69 91 SER A O 1
ATOM 685 N N . ASP A 1 92 ? 4.045 4.172 -19.344 1.00 89.69 92 ASP A N 1
ATOM 686 C CA . ASP A 1 92 ? 2.689 4.555 -18.946 1.00 89.69 92 ASP A CA 1
ATOM 687 C C . ASP A 1 92 ? 2.560 6.032 -18.547 1.00 89.69 92 ASP A C 1
ATOM 689 O O . ASP A 1 92 ? 1.442 6.555 -18.517 1.00 89.69 92 ASP A O 1
ATOM 693 N N . GLY A 1 93 ? 3.679 6.740 -18.386 1.00 94.56 93 GLY A N 1
ATOM 694 C CA . GLY A 1 93 ? 3.720 8.180 -18.192 1.00 94.56 93 GLY A CA 1
ATOM 695 C C . GLY A 1 93 ? 3.384 8.623 -16.773 1.00 94.56 93 GLY A C 1
ATOM 696 O O . GLY A 1 93 ? 2.981 9.780 -16.602 1.00 94.56 93 GLY A O 1
ATOM 697 N N . ASP A 1 94 ? 3.511 7.750 -15.773 1.00 95.44 94 ASP A N 1
ATOM 698 C CA . ASP A 1 94 ? 3.329 8.107 -14.360 1.00 95.44 94 ASP A CA 1
ATOM 699 C C . ASP A 1 94 ? 4.548 8.876 -13.797 1.00 95.44 94 ASP A C 1
ATOM 701 O O . ASP A 1 94 ? 4.460 9.633 -12.822 1.00 95.44 94 ASP A O 1
ATOM 705 N N . GLY A 1 95 ? 5.685 8.796 -14.498 1.00 92.62 95 GLY A N 1
ATOM 706 C CA . GLY A 1 95 ? 6.934 9.455 -14.161 1.00 92.62 95 GLY A CA 1
ATOM 707 C C . GLY A 1 95 ? 7.888 8.630 -13.295 1.00 92.62 95 GLY A C 1
ATOM 708 O O . GLY A 1 95 ? 8.800 9.246 -12.718 1.00 92.62 95 GLY A O 1
ATOM 709 N N . LEU A 1 96 ? 7.677 7.320 -13.161 1.00 89.44 96 LEU A N 1
ATOM 710 C CA . LEU A 1 96 ? 8.679 6.300 -12.861 1.00 89.44 96 LEU A CA 1
ATOM 711 C C . LEU A 1 96 ? 9.256 5.750 -14.168 1.00 89.44 96 LEU A C 1
ATOM 713 O O . LEU A 1 96 ? 8.665 5.823 -15.237 1.00 89.44 96 LEU A O 1
ATOM 717 N N . LEU A 1 97 ? 10.493 5.266 -14.107 1.00 86.38 97 LEU A N 1
ATOM 718 C CA . LEU A 1 97 ? 11.124 4.654 -15.270 1.00 86.38 97 LEU A CA 1
ATOM 719 C C . LEU A 1 97 ? 10.836 3.157 -15.264 1.00 86.38 97 LEU A C 1
ATOM 721 O O . LEU A 1 97 ? 11.050 2.522 -14.235 1.00 86.38 97 LEU A O 1
ATOM 725 N N . ASN A 1 98 ? 10.575 2.561 -16.430 1.00 82.19 98 ASN A N 1
ATOM 726 C CA . ASN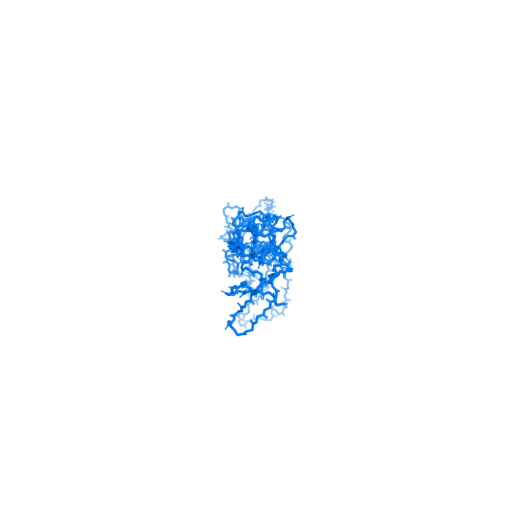 A 1 98 ? 10.387 1.114 -16.594 1.00 82.19 98 ASN A CA 1
ATOM 727 C C . ASN A 1 98 ? 11.483 0.284 -15.901 1.00 82.19 98 ASN A C 1
ATOM 729 O O . ASN A 1 98 ? 11.253 -0.832 -15.443 1.00 82.19 98 ASN A O 1
ATOM 733 N N . VAL A 1 99 ? 12.722 0.789 -15.888 1.00 80.81 99 VAL A N 1
ATOM 734 C CA . VAL A 1 99 ? 13.851 0.110 -15.239 1.00 80.81 99 VAL A CA 1
ATOM 735 C C . VAL A 1 99 ? 13.718 0.095 -13.716 1.00 80.81 99 VAL A C 1
ATOM 737 O O . VAL A 1 99 ? 14.077 -0.910 -13.103 1.00 80.81 99 VAL A O 1
ATOM 740 N N . ASP A 1 100 ? 13.202 1.165 -13.120 1.00 89.00 100 ASP A N 1
ATOM 741 C CA . ASP A 1 100 ? 12.975 1.279 -11.680 1.00 89.00 100 ASP A CA 1
ATOM 742 C C . ASP A 1 100 ? 11.734 0.472 -11.290 1.00 89.00 100 ASP A C 1
ATOM 744 O O . ASP A 1 100 ? 11.779 -0.310 -10.341 1.00 89.00 100 ASP A O 1
ATOM 748 N N . GLU A 1 101 ? 10.674 0.557 -12.087 1.00 92.50 101 GLU A N 1
ATOM 749 C CA . GLU A 1 101 ? 9.466 -0.254 -11.936 1.00 92.50 101 GLU A CA 1
ATOM 750 C C . GLU A 1 101 ? 9.785 -1.748 -11.949 1.00 92.50 101 GLU A C 1
ATOM 752 O O . GLU A 1 101 ? 9.462 -2.459 -11.009 1.00 92.50 101 GLU A O 1
ATOM 757 N N . ILE A 1 102 ? 10.540 -2.245 -12.933 1.00 84.50 102 ILE A N 1
ATOM 758 C CA . ILE A 1 102 ? 10.864 -3.677 -13.015 1.00 84.50 102 ILE A CA 1
ATOM 759 C C . ILE A 1 102 ? 11.843 -4.114 -11.911 1.00 84.50 102 ILE A C 1
ATOM 761 O O . ILE A 1 102 ? 11.674 -5.188 -11.320 1.00 84.50 102 ILE A O 1
ATOM 765 N N . ASN A 1 103 ? 12.910 -3.342 -11.666 1.00 81.44 103 ASN A N 1
ATOM 766 C CA . ASN A 1 103 ? 14.044 -3.812 -10.856 1.00 81.44 103 ASN A CA 1
ATOM 767 C C . ASN A 1 103 ? 13.993 -3.397 -9.384 1.00 81.44 103 ASN A C 1
ATOM 769 O O . ASN A 1 103 ? 14.664 -4.040 -8.575 1.00 81.44 103 ASN A O 1
ATOM 773 N N . ILE A 1 104 ? 13.276 -2.325 -9.047 1.00 91.50 104 ILE A N 1
ATOM 774 C CA . ILE A 1 104 ? 13.243 -1.745 -7.698 1.00 91.50 104 ILE A CA 1
ATOM 775 C C . ILE A 1 104 ? 11.867 -1.943 -7.071 1.00 91.50 104 ILE A C 1
ATOM 777 O O . ILE A 1 104 ? 11.786 -2.428 -5.944 1.00 91.50 104 ILE A O 1
ATOM 781 N N . HIS A 1 105 ? 10.810 -1.569 -7.790 1.00 95.00 105 HIS A N 1
ATOM 782 C CA . HIS A 1 105 ? 9.450 -1.513 -7.247 1.00 95.00 105 HIS A CA 1
ATOM 783 C C . HIS A 1 105 ? 8.610 -2.751 -7.578 1.00 95.00 105 HIS A C 1
ATOM 785 O O . HIS A 1 105 ? 7.664 -3.062 -6.868 1.00 95.00 105 HIS A O 1
ATOM 791 N N . HIS A 1 106 ? 9.020 -3.506 -8.596 1.00 96.00 106 HIS A N 1
ATOM 792 C CA . HIS A 1 106 ? 8.334 -4.681 -9.132 1.00 96.00 106 HIS A CA 1
ATOM 793 C C . HIS A 1 106 ? 6.899 -4.416 -9.615 1.00 96.00 106 HIS A C 1
ATOM 795 O O . HIS A 1 106 ? 6.076 -5.334 -9.616 1.00 96.00 106 HIS A O 1
ATOM 801 N N . THR A 1 107 ? 6.635 -3.189 -10.064 1.00 95.62 107 THR A N 1
ATOM 802 C CA . THR A 1 107 ? 5.368 -2.740 -10.648 1.00 95.62 107 THR A CA 1
ATOM 803 C C . THR A 1 107 ? 5.264 -3.079 -12.144 1.00 95.62 107 THR A C 1
ATOM 805 O O . THR A 1 107 ? 6.227 -3.565 -12.754 1.00 95.62 107 THR A O 1
ATOM 808 N N . ASP A 1 108 ? 4.072 -2.932 -12.733 1.00 91.50 108 ASP A N 1
ATOM 809 C CA . ASP A 1 108 ? 3.812 -3.183 -14.155 1.00 91.50 108 ASP A CA 1
ATOM 810 C C . ASP A 1 108 ? 4.114 -1.916 -14.969 1.00 91.50 108 ASP A C 1
ATOM 812 O O . ASP A 1 108 ? 3.264 -1.037 -15.021 1.00 91.50 108 ASP A O 1
ATOM 816 N N . PRO A 1 109 ? 5.229 -1.861 -15.725 1.00 89.19 109 PRO A N 1
ATOM 817 C CA . PRO A 1 109 ? 5.686 -0.647 -16.405 1.00 89.19 109 PRO A CA 1
ATOM 818 C C . PRO A 1 109 ? 4.816 -0.224 -17.592 1.00 89.19 109 PRO A C 1
ATOM 820 O O . PRO A 1 109 ? 5.253 0.504 -18.478 1.00 89.19 109 PRO A O 1
ATOM 823 N N . THR A 1 110 ? 3.639 -0.820 -17.749 1.00 91.94 110 THR A N 1
ATOM 824 C CA . THR A 1 110 ? 2.646 -0.452 -18.758 1.00 91.94 110 THR A CA 1
ATOM 825 C C . THR A 1 110 ? 1.363 0.082 -18.132 1.00 91.94 110 THR A C 1
ATOM 827 O O . THR A 1 110 ? 0.388 0.331 -18.855 1.00 91.94 110 THR A O 1
ATOM 830 N N . LYS A 1 111 ? 1.349 0.256 -16.810 1.00 96.44 111 LYS A N 1
ATOM 831 C CA . LYS A 1 111 ? 0.223 0.727 -16.025 1.00 96.44 111 LYS A CA 1
ATOM 832 C C . LYS A 1 111 ? 0.713 1.703 -14.969 1.00 96.44 111 LYS A C 1
ATOM 834 O O . LYS A 1 111 ? 1.274 1.300 -13.969 1.00 96.44 111 LYS A O 1
ATOM 839 N N . ALA A 1 112 ? 0.277 2.947 -15.124 1.00 97.88 112 ALA A N 1
ATOM 840 C CA . ALA A 1 112 ? 0.563 3.993 -14.155 1.00 97.88 112 ALA A CA 1
ATOM 841 C C . ALA A 1 112 ? 0.066 3.688 -12.728 1.00 97.88 112 ALA A C 1
ATOM 843 O O . ALA A 1 112 ? 0.476 4.374 -11.811 1.00 97.88 112 ALA A O 1
ATOM 844 N N . ASP A 1 113 ? -0.866 2.746 -12.569 1.00 98.56 113 ASP A N 1
ATOM 845 C CA . ASP A 1 113 ? -1.487 2.294 -11.319 1.00 98.56 113 ASP A CA 1
ATOM 846 C C . ASP A 1 113 ? -1.542 0.758 -11.406 1.00 98.56 113 ASP A C 1
ATOM 848 O O . ASP A 1 113 ? -2.357 0.188 -12.156 1.00 98.56 113 ASP A O 1
ATOM 852 N N . THR A 1 114 ? -0.577 0.089 -10.775 1.00 98.50 114 THR A N 1
ATOM 853 C CA . THR A 1 114 ? -0.339 -1.347 -10.953 1.00 98.50 114 THR A CA 1
ATOM 854 C C . THR A 1 114 ? -1.426 -2.199 -10.304 1.00 98.50 114 THR A C 1
ATOM 856 O O . THR A 1 114 ? -1.855 -3.203 -10.902 1.00 98.50 114 THR A O 1
ATOM 859 N N . ASP A 1 115 ? -1.892 -1.820 -9.116 1.00 98.44 115 ASP A N 1
ATOM 860 C CA . ASP A 1 115 ? -2.876 -2.572 -8.335 1.00 98.44 115 ASP A CA 1
ATOM 861 C C . ASP A 1 115 ? -4.333 -2.104 -8.532 1.00 98.44 115 ASP A C 1
ATOM 863 O O . ASP A 1 115 ? -5.273 -2.866 -8.263 1.00 98.44 115 ASP A O 1
ATOM 867 N N . GLY A 1 116 ? -4.531 -0.938 -9.146 1.00 98.31 116 GLY A N 1
ATOM 868 C CA . GLY A 1 116 ? -5.814 -0.411 -9.591 1.00 98.31 116 GLY A CA 1
ATOM 869 C C . GLY A 1 116 ? -6.624 0.285 -8.501 1.00 98.31 116 GLY A C 1
ATOM 870 O O . GLY A 1 116 ? -7.861 0.295 -8.591 1.00 98.31 116 GLY A O 1
ATOM 871 N N . ASP A 1 117 ? -5.983 0.816 -7.467 1.00 98.12 117 ASP A N 1
ATOM 872 C CA . ASP A 1 117 ? -6.642 1.438 -6.318 1.00 98.12 117 ASP A CA 1
ATOM 873 C C . ASP A 1 117 ? -6.978 2.938 -6.528 1.00 98.12 117 ASP A C 1
ATOM 875 O O . ASP A 1 117 ? -7.801 3.547 -5.820 1.00 98.12 117 ASP A O 1
ATOM 879 N N . GLY A 1 118 ? -6.425 3.523 -7.595 1.00 97.44 118 GLY A N 1
ATOM 880 C CA . GLY A 1 118 ? -6.619 4.902 -8.007 1.00 97.44 118 GLY A CA 1
ATOM 881 C C . GLY A 1 118 ? -5.568 5.897 -7.510 1.00 97.44 118 GLY A C 1
ATOM 882 O O . GLY A 1 118 ? -5.883 7.103 -7.531 1.00 97.44 118 GLY A O 1
ATOM 883 N N . LEU A 1 119 ? -4.400 5.434 -7.067 1.00 98.44 119 LEU A N 1
ATOM 884 C CA . LEU A 1 119 ? -3.127 6.156 -6.975 1.00 98.44 119 LEU A CA 1
ATOM 885 C C . LEU A 1 119 ? -2.167 5.627 -8.043 1.00 98.44 119 LEU A C 1
ATOM 887 O O . LEU A 1 119 ? -2.278 4.493 -8.480 1.00 98.44 119 LEU A O 1
ATOM 891 N N . THR A 1 120 ? -1.260 6.474 -8.524 1.00 98.56 120 THR A N 1
ATOM 892 C CA . THR A 1 120 ? -0.191 5.985 -9.406 1.00 98.56 120 THR A CA 1
ATOM 893 C C . THR A 1 120 ? 0.949 5.362 -8.611 1.00 98.56 120 THR A C 1
ATOM 895 O O . THR A 1 120 ? 1.246 5.853 -7.519 1.00 98.56 120 THR A O 1
ATOM 898 N N . ASP A 1 121 ? 1.668 4.396 -9.187 1.00 98.56 121 ASP A N 1
ATOM 899 C CA . ASP A 1 121 ? 2.803 3.722 -8.540 1.00 98.56 121 ASP A CA 1
ATOM 900 C C . ASP A 1 121 ? 3.799 4.757 -7.984 1.00 98.56 121 ASP A C 1
ATOM 902 O O . ASP A 1 121 ? 4.270 4.691 -6.841 1.00 98.56 121 ASP A O 1
ATOM 906 N N . LYS A 1 122 ? 4.075 5.811 -8.763 1.00 98.12 122 LYS A N 1
ATOM 907 C CA . LYS A 1 122 ? 4.886 6.946 -8.314 1.00 98.12 122 LYS A CA 1
ATOM 908 C C . LYS A 1 122 ? 4.330 7.672 -7.095 1.00 98.12 122 LYS A C 1
ATOM 910 O O . LYS A 1 122 ? 5.108 8.049 -6.211 1.00 98.12 122 LYS A O 1
ATOM 915 N N . GLU A 1 123 ? 3.037 7.987 -7.086 1.00 98.38 123 GLU A N 1
ATOM 916 C CA . GLU A 1 123 ? 2.389 8.688 -5.973 1.00 98.38 123 GLU A CA 1
ATOM 917 C C . GLU A 1 123 ? 2.480 7.858 -4.697 1.00 98.38 123 GLU A C 1
ATOM 919 O O . GLU A 1 123 ? 2.832 8.396 -3.641 1.00 98.38 123 GLU A O 1
ATOM 924 N N . GLU A 1 124 ? 2.250 6.557 -4.806 1.00 98.44 124 GLU A N 1
ATOM 925 C CA . GLU A 1 124 ? 2.370 5.612 -3.704 1.00 98.44 124 GLU A CA 1
ATOM 926 C C . GLU A 1 124 ? 3.788 5.579 -3.148 1.00 98.44 124 GLU A C 1
ATOM 928 O O . GLU A 1 124 ? 4.000 5.812 -1.960 1.00 98.44 124 GLU A O 1
ATOM 933 N N . ILE A 1 125 ? 4.796 5.448 -4.008 1.00 97.94 125 ILE A N 1
ATOM 934 C CA . ILE A 1 125 ? 6.199 5.383 -3.583 1.00 97.94 125 ILE A CA 1
ATOM 935 C C . ILE A 1 125 ? 6.687 6.711 -2.982 1.00 97.94 125 ILE A C 1
ATOM 937 O O . ILE A 1 125 ? 7.388 6.728 -1.961 1.00 97.94 125 ILE A O 1
ATOM 941 N N . GLN A 1 126 ? 6.374 7.842 -3.621 1.00 97.31 126 GLN A N 1
ATOM 942 C CA . GLN A 1 126 ? 7.023 9.127 -3.328 1.00 97.31 126 GLN A CA 1
ATOM 943 C C . GLN A 1 126 ? 6.233 10.040 -2.391 1.00 97.31 126 GLN A C 1
ATOM 945 O O . GLN A 1 126 ? 6.839 10.920 -1.774 1.00 97.31 126 GLN A O 1
ATOM 950 N N . VAL A 1 127 ? 4.910 9.884 -2.310 1.00 96.75 127 VAL A N 1
ATOM 951 C CA . VAL A 1 127 ? 4.025 10.826 -1.607 1.00 96.75 127 VAL A CA 1
ATOM 952 C C . VAL A 1 127 ? 3.249 10.144 -0.487 1.00 96.75 127 VAL A C 1
ATOM 954 O O . VAL A 1 127 ? 3.253 10.650 0.635 1.00 96.75 127 VAL A O 1
ATOM 957 N N . VAL A 1 128 ? 2.574 9.038 -0.793 1.00 96.12 128 VAL A N 1
ATOM 958 C CA . VAL A 1 128 ? 1.665 8.352 0.141 1.00 96.12 128 VAL A CA 1
ATOM 959 C C . VAL A 1 128 ? 2.425 7.382 1.046 1.00 96.12 128 VAL A C 1
ATOM 961 O O . VAL A 1 128 ? 2.098 7.251 2.224 1.00 96.12 128 VAL A O 1
ATOM 964 N N . HIS A 1 129 ? 3.498 6.794 0.519 1.00 97.19 129 HIS A N 1
ATOM 965 C 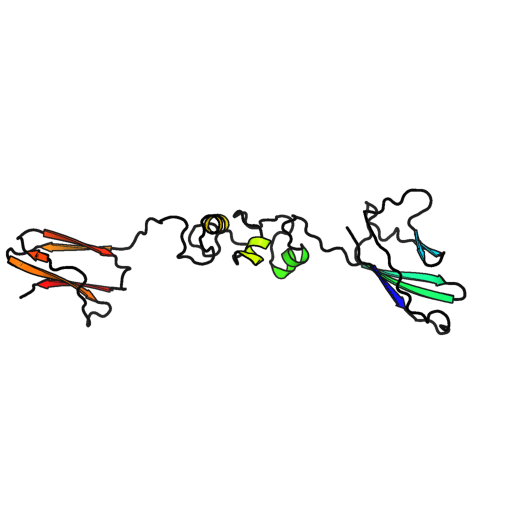CA . HIS A 1 129 ? 4.293 5.733 1.129 1.00 97.19 129 HIS A CA 1
ATOM 966 C C . HIS A 1 129 ? 3.492 4.446 1.412 1.00 97.19 129 HIS A C 1
ATOM 968 O O . HIS A 1 129 ? 3.757 3.786 2.418 1.00 97.19 129 HIS A O 1
ATOM 974 N N . SER A 1 130 ? 2.548 4.108 0.524 1.00 98.06 130 SER A N 1
ATOM 975 C CA . SER A 1 130 ? 1.854 2.811 0.434 1.00 98.06 130 SER A CA 1
ATOM 976 C C . SER A 1 130 ? 2.627 1.798 -0.434 1.00 98.06 130 SER A C 1
ATOM 978 O O . SER A 1 130 ? 3.694 2.121 -0.971 1.00 98.06 130 SER A O 1
ATOM 980 N N . ASP A 1 131 ? 2.148 0.553 -0.504 1.00 98.25 131 ASP A N 1
ATOM 981 C CA . ASP A 1 131 ? 2.694 -0.506 -1.359 1.00 98.25 131 ASP A CA 1
ATOM 982 C C . ASP A 1 131 ? 1.975 -0.520 -2.724 1.00 98.25 131 ASP A C 1
ATOM 984 O O . ASP A 1 131 ? 0.838 -0.977 -2.773 1.00 98.25 131 ASP A O 1
ATOM 988 N N . PRO A 1 132 ? 2.646 -0.153 -3.838 1.00 98.44 132 PRO A N 1
ATOM 989 C CA . PRO A 1 132 ? 2.017 -0.048 -5.165 1.00 98.44 132 PRO A CA 1
ATOM 990 C C . PRO A 1 132 ? 1.591 -1.385 -5.792 1.00 98.44 132 PRO A C 1
ATOM 992 O O . PRO A 1 132 ? 1.200 -1.478 -6.957 1.00 98.44 132 PRO A O 1
ATOM 995 N N . LEU A 1 133 ? 1.765 -2.483 -5.057 1.00 98.44 133 LEU A N 1
ATOM 996 C CA . LEU A 1 133 ? 1.347 -3.821 -5.453 1.00 98.44 133 LEU A CA 1
ATOM 997 C C . LEU A 1 133 ? 0.120 -4.303 -4.670 1.00 98.44 133 LEU A C 1
ATOM 999 O O . LEU A 1 133 ? -0.326 -5.440 -4.889 1.00 98.44 133 LEU A O 1
ATOM 1003 N N . VAL A 1 134 ? -0.391 -3.505 -3.729 1.00 98.50 134 VAL A N 1
ATOM 1004 C CA . VAL A 1 134 ? -1.429 -3.895 -2.779 1.00 98.50 134 VAL A CA 1
ATOM 1005 C C . VAL A 1 134 ? -2.432 -2.762 -2.595 1.00 98.50 134 VAL A C 1
ATOM 1007 O O . VAL A 1 134 ? -2.237 -1.889 -1.766 1.00 98.50 134 VAL A O 1
ATOM 1010 N N . ALA A 1 135 ? -3.598 -2.918 -3.227 1.00 98.38 135 ALA A N 1
ATOM 1011 C CA . ALA A 1 135 ? -4.635 -1.886 -3.231 1.00 98.38 135 ALA A CA 1
ATOM 1012 C C . ALA A 1 135 ? -5.173 -1.457 -1.847 1.00 98.38 135 ALA A C 1
ATOM 1014 O O . ALA A 1 135 ? -5.971 -0.534 -1.785 1.00 98.38 135 ALA A O 1
ATOM 1015 N N . ASP A 1 136 ? -4.845 -2.180 -0.775 1.00 97.81 136 ASP A N 1
ATOM 1016 C CA . ASP A 1 136 ? -5.187 -1.918 0.634 1.00 97.81 136 ASP A CA 1
ATOM 1017 C C . ASP A 1 136 ? -3.953 -2.314 1.464 1.00 97.81 136 ASP A C 1
ATOM 1019 O O . ASP A 1 136 ? -3.774 -3.487 1.827 1.00 97.81 136 ASP A O 1
ATOM 1023 N N . THR A 1 137 ? -3.039 -1.363 1.651 1.00 98.12 137 THR A N 1
ATOM 1024 C CA . THR A 1 137 ? -1.689 -1.599 2.177 1.00 98.12 137 THR A CA 1
ATOM 1025 C C . THR A 1 137 ? -1.703 -2.037 3.640 1.00 98.12 137 THR A C 1
ATOM 1027 O O . THR A 1 137 ? -0.897 -2.888 4.043 1.00 98.12 137 THR A O 1
ATOM 1030 N N . ASP A 1 138 ? -2.592 -1.481 4.465 1.00 95.94 138 ASP A N 1
ATOM 1031 C CA . ASP A 1 138 ? -2.674 -1.820 5.889 1.00 95.94 138 ASP A CA 1
ATOM 1032 C C . ASP A 1 138 ? -3.684 -2.931 6.224 1.00 95.94 138 ASP A C 1
ATOM 1034 O O . ASP A 1 138 ? -3.649 -3.494 7.330 1.00 95.94 138 ASP A O 1
ATOM 1038 N N . GLY A 1 139 ? -4.486 -3.346 5.243 1.00 95.31 139 GLY A N 1
ATOM 1039 C CA . GLY A 1 139 ? -5.388 -4.486 5.313 1.00 95.31 139 GLY A CA 1
ATOM 1040 C C . GLY A 1 139 ? -6.615 -4.230 6.180 1.00 95.31 139 GLY A C 1
ATOM 1041 O O . GLY A 1 139 ? -7.164 -5.182 6.758 1.00 95.31 139 GLY A O 1
ATOM 1042 N N . ASP A 1 140 ? -7.020 -2.973 6.331 1.00 91.00 140 ASP A N 1
ATOM 1043 C CA . ASP A 1 140 ? -8.139 -2.563 7.173 1.00 91.00 140 ASP A CA 1
ATOM 1044 C C . ASP A 1 140 ? -9.506 -2.643 6.455 1.00 91.00 140 ASP A C 1
ATOM 1046 O O . ASP A 1 140 ? -10.571 -2.583 7.092 1.00 91.00 140 ASP A O 1
ATOM 1050 N N . GLY A 1 141 ? -9.476 -2.906 5.143 1.00 91.62 141 GLY A N 1
ATOM 1051 C CA . GLY A 1 141 ? -10.631 -3.074 4.272 1.00 91.62 141 GLY A CA 1
ATOM 1052 C C . GLY A 1 141 ? -10.989 -1.840 3.443 1.00 91.62 141 GLY A C 1
ATOM 1053 O O . GLY A 1 141 ? -12.025 -1.873 2.760 1.00 91.62 141 GLY A O 1
ATOM 1054 N N . PHE A 1 142 ? -10.194 -0.771 3.492 1.00 92.81 142 PHE A N 1
ATOM 1055 C CA . PHE A 1 142 ? -10.305 0.398 2.627 1.00 92.81 142 PHE A CA 1
ATOM 1056 C C . PHE A 1 142 ? -9.103 0.480 1.682 1.00 92.81 142 PHE A C 1
ATOM 1058 O O . PHE A 1 142 ? -7.987 0.192 2.062 1.00 92.81 142 PHE A O 1
ATOM 1065 N N . ILE A 1 143 ? -9.349 0.845 0.420 1.00 96.75 143 ILE A N 1
ATOM 1066 C CA . ILE A 1 143 ? -8.265 0.954 -0.564 1.00 96.75 143 ILE A CA 1
ATOM 1067 C C . ILE A 1 143 ? -7.479 2.263 -0.398 1.00 96.75 143 ILE A C 1
ATOM 1069 O O . ILE A 1 143 ? -8.103 3.304 -0.129 1.00 96.75 143 ILE A O 1
ATOM 1073 N N . ASP A 1 144 ? -6.168 2.252 -0.641 1.00 97.94 144 ASP A N 1
ATOM 1074 C CA . ASP A 1 144 ? -5.257 3.355 -0.289 1.00 97.94 144 ASP A CA 1
ATOM 1075 C C . ASP A 1 144 ? -5.662 4.664 -0.973 1.00 97.94 144 ASP A C 1
ATOM 1077 O O . ASP A 1 144 ? -5.771 5.732 -0.353 1.00 97.94 144 ASP A O 1
ATOM 1081 N N . GLY A 1 145 ? -6.026 4.589 -2.250 1.00 97.00 145 GLY A N 1
ATOM 1082 C CA . GLY A 1 145 ? -6.497 5.715 -3.037 1.00 97.00 145 GLY A CA 1
ATOM 1083 C C . GLY A 1 145 ? -7.799 6.321 -2.526 1.00 97.00 145 GLY A C 1
ATOM 1084 O O . GLY A 1 145 ? -8.023 7.526 -2.700 1.00 97.00 145 GLY A O 1
ATOM 1085 N N . PHE A 1 146 ? -8.667 5.547 -1.872 1.00 95.44 146 PHE A N 1
ATOM 1086 C CA . PHE A 1 146 ? -9.869 6.078 -1.225 1.00 95.44 146 PHE A CA 1
ATOM 1087 C C . PHE A 1 146 ? -9.538 6.758 0.104 1.00 95.44 146 PHE A C 1
ATOM 1089 O O . PHE A 1 146 ? -10.075 7.835 0.400 1.00 95.44 146 PHE A O 1
ATOM 1096 N N . GLU A 1 147 ? -8.650 6.161 0.887 1.00 95.56 147 GLU A N 1
ATOM 1097 C CA . GLU A 1 147 ? -8.196 6.698 2.162 1.00 95.56 147 GLU A CA 1
ATOM 1098 C C . GLU A 1 147 ? -7.442 8.013 1.988 1.00 95.56 147 GLU A C 1
ATOM 1100 O O . GLU A 1 147 ? -7.817 9.026 2.590 1.00 95.56 147 GLU A O 1
ATOM 1105 N N . TRP A 1 148 ? -6.474 8.053 1.075 1.00 96.12 148 TRP A N 1
ATOM 1106 C CA . TRP A 1 148 ? -5.709 9.253 0.751 1.00 96.12 148 TRP A CA 1
ATOM 1107 C C . TRP A 1 148 ? -6.617 10.410 0.315 1.00 96.12 148 TRP A C 1
ATOM 1109 O O . TRP A 1 148 ? -6.548 11.516 0.862 1.00 96.12 148 TRP A O 1
ATOM 1119 N N . LYS A 1 149 ? -7.562 10.153 -0.604 1.00 94.88 149 LYS A N 1
ATOM 1120 C CA . LYS A 1 149 ? -8.556 11.151 -1.057 1.00 94.88 149 LYS A CA 1
ATOM 1121 C C . LYS A 1 149 ? -9.488 11.614 0.069 1.00 94.88 149 LYS A C 1
ATOM 1123 O O . LYS A 1 149 ? -10.018 12.725 0.005 1.00 94.88 149 LYS A O 1
ATOM 1128 N N . SER A 1 150 ? -9.671 10.793 1.101 1.00 92.62 150 SER A N 1
ATOM 1129 C CA . SER A 1 150 ? -10.471 11.096 2.293 1.00 92.62 150 SER A CA 1
ATOM 1130 C C . SER A 1 150 ? -9.661 11.751 3.423 1.00 92.62 150 SER A C 1
ATOM 1132 O O . SER A 1 150 ? -10.219 12.039 4.486 1.00 92.62 150 SER A O 1
ATOM 1134 N N . GLY A 1 151 ? -8.368 12.025 3.211 1.00 93.44 151 GLY A N 1
ATOM 1135 C CA . GLY A 1 151 ? -7.473 12.614 4.212 1.00 93.44 151 GLY A CA 1
ATOM 1136 C C . GLY A 1 151 ? -7.084 11.640 5.325 1.00 93.44 151 GLY A C 1
ATOM 1137 O O . GLY A 1 151 ? -6.867 12.060 6.464 1.00 93.44 151 GLY A O 1
ATOM 1138 N N . LYS A 1 152 ? -7.071 10.349 5.005 1.00 94.31 152 LYS A N 1
ATOM 1139 C CA . LYS A 1 152 ? -6.687 9.247 5.881 1.00 94.31 152 LYS A CA 1
ATOM 1140 C C . LYS A 1 152 ? -5.329 8.684 5.505 1.00 94.31 152 LYS A C 1
ATOM 1142 O O . LYS A 1 152 ? -4.691 9.183 4.583 1.00 94.31 152 LYS A O 1
ATOM 1147 N N . SER A 1 153 ? -4.858 7.750 6.323 1.00 95.19 153 SER A N 1
ATOM 1148 C CA . SER A 1 153 ? -3.509 7.204 6.238 1.00 95.19 153 SER A CA 1
ATOM 1149 C C . SER A 1 153 ? -3.598 5.773 5.729 1.00 95.19 153 SER A C 1
ATOM 1151 O O . SER A 1 153 ? -3.968 4.939 6.543 1.00 95.19 153 SER A O 1
ATOM 1153 N N . PRO A 1 154 ? -3.170 5.490 4.487 1.00 96.62 154 PRO A N 1
ATOM 1154 C CA . PRO A 1 154 ? -3.219 4.142 3.900 1.00 96.62 154 PRO A CA 1
ATOM 1155 C C . PRO A 1 154 ? -2.308 3.076 4.516 1.00 96.62 154 PRO A C 1
ATOM 1157 O O . PRO A 1 154 ? -2.122 1.984 4.003 1.00 96.62 154 PRO A O 1
ATOM 1160 N N . THR A 1 155 ? -1.598 3.447 5.572 1.00 96.44 155 THR A N 1
ATOM 1161 C CA . THR A 1 155 ? -0.594 2.606 6.234 1.00 96.44 155 THR A CA 1
ATOM 1162 C C . THR A 1 155 ? -0.870 2.478 7.730 1.00 96.44 155 THR A C 1
ATOM 1164 O O . THR A 1 155 ? -0.045 1.940 8.476 1.00 96.44 155 THR A O 1
ATOM 1167 N N . ASP A 1 156 ? -1.993 3.026 8.198 1.00 94.38 156 ASP A N 1
ATOM 1168 C CA . ASP A 1 156 ? -2.399 2.993 9.597 1.00 94.38 156 ASP A CA 1
ATOM 1169 C C . ASP A 1 156 ? -3.772 2.323 9.697 1.00 94.38 156 ASP A C 1
ATOM 1171 O O . ASP A 1 156 ? -4.779 3.018 9.540 1.00 94.38 156 ASP A O 1
ATOM 1175 N N . PRO A 1 157 ? -3.831 1.036 10.096 1.00 90.75 157 PRO A N 1
ATOM 1176 C CA . PRO A 1 157 ? -5.061 0.241 10.082 1.00 90.75 157 PRO A CA 1
ATOM 1177 C C . PRO A 1 157 ? -6.090 0.685 11.135 1.00 90.75 157 PRO A C 1
ATOM 1179 O O . PRO A 1 157 ? -7.022 -0.046 11.469 1.00 90.75 157 PRO A O 1
ATOM 1182 N N . LEU A 1 158 ? -5.877 1.839 11.775 1.00 89.19 158 LEU A N 1
ATOM 1183 C CA . LEU A 1 158 ? -6.809 2.518 12.670 1.00 89.19 158 LEU A CA 1
ATOM 1184 C C . LEU A 1 158 ? -7.328 3.850 12.082 1.00 89.19 158 LEU A C 1
ATOM 1186 O O . LEU A 1 158 ? -8.058 4.579 12.767 1.00 89.19 158 LEU A O 1
ATOM 1190 N N . SER A 1 159 ? -6.976 4.187 10.837 1.00 89.12 159 SER A N 1
ATOM 1191 C CA . SER A 1 159 ? -7.213 5.481 10.188 1.00 89.12 159 SER A CA 1
ATOM 1192 C C . SER A 1 159 ? -8.380 5.470 9.197 1.00 89.12 159 SER A C 1
ATOM 1194 O O . SER A 1 159 ? -8.295 5.958 8.087 1.00 89.12 159 SER A O 1
ATOM 1196 N N . PHE A 1 160 ? -9.564 5.057 9.623 1.00 84.31 160 PHE A N 1
ATOM 1197 C CA . PHE A 1 160 ? -10.659 4.824 8.675 1.00 84.31 160 PHE A CA 1
ATOM 1198 C C . PHE A 1 160 ? -11.292 6.099 8.052 1.00 84.31 160 PHE A C 1
ATOM 1200 O O . PHE A 1 160 ? -11.536 7.089 8.766 1.00 84.31 160 PHE A O 1
ATOM 1207 N N . PRO A 1 161 ? -11.674 6.082 6.754 1.00 78.88 161 PRO A N 1
ATOM 1208 C CA . PRO A 1 161 ? -12.334 7.186 6.024 1.00 78.88 161 PRO A CA 1
ATOM 1209 C C . PRO A 1 161 ? -13.811 7.387 6.376 1.00 78.88 161 PRO A C 1
ATOM 1211 O O . PRO A 1 161 ? -14.386 8.448 6.125 1.00 78.88 161 PRO A O 1
ATOM 1214 N N . VAL A 1 162 ? -14.428 6.405 7.026 1.00 69.00 162 VAL A N 1
ATOM 1215 C CA . VAL A 1 162 ? -15.801 6.479 7.528 1.00 69.00 162 VAL A CA 1
ATOM 1216 C C . VAL A 1 162 ? -15.770 6.289 9.037 1.00 69.00 162 VAL A C 1
ATOM 1218 O O . VAL A 1 162 ? -14.892 5.612 9.562 1.00 69.00 162 VAL A O 1
ATOM 1221 N N . ALA A 1 163 ? -16.751 6.844 9.752 1.00 57.19 163 ALA A N 1
ATOM 1222 C CA . ALA A 1 163 ? -17.077 6.344 11.081 1.00 57.19 163 ALA A CA 1
ATOM 1223 C C . ALA A 1 163 ? -17.551 4.896 10.904 1.00 57.19 163 ALA A C 1
ATOM 1225 O O . ALA A 1 163 ? -18.747 4.645 10.733 1.00 57.19 163 ALA A O 1
ATOM 1226 N N . ALA A 1 164 ? -16.600 3.961 10.841 1.00 53.31 164 ALA A N 1
ATOM 1227 C CA . ALA A 1 164 ? -16.864 2.544 10.895 1.00 53.31 164 ALA A CA 1
ATOM 1228 C C . ALA A 1 164 ? -17.842 2.338 12.050 1.00 53.31 164 ALA A C 1
ATOM 1230 O O . ALA A 1 164 ? -17.689 2.927 13.126 1.00 53.31 164 ALA A O 1
ATOM 1231 N N . ILE A 1 165 ? -18.895 1.557 11.816 1.00 54.91 165 ILE A N 1
ATOM 1232 C CA . ILE A 1 165 ? -19.681 1.041 12.928 1.00 54.91 165 ILE A CA 1
ATOM 1233 C C . ILE A 1 165 ? -18.678 0.243 13.757 1.00 54.91 165 ILE A C 1
ATOM 1235 O O . ILE A 1 165 ? -18.312 -0.866 13.377 1.00 54.91 165 ILE A O 1
ATOM 1239 N N . SER A 1 166 ? -18.180 0.843 14.838 1.00 59.22 166 SER A N 1
ATOM 1240 C CA . SER A 1 166 ? -17.222 0.187 15.711 1.00 59.22 166 SER A CA 1
ATOM 1241 C C . SER A 1 166 ? -17.992 -0.850 16.507 1.00 59.22 166 SER A C 1
ATOM 1243 O O . SER A 1 166 ? -18.736 -0.526 17.434 1.00 59.22 166 SER A O 1
ATOM 1245 N N . ILE A 1 167 ? -17.911 -2.104 16.069 1.00 63.78 167 ILE A N 1
ATOM 1246 C CA . ILE A 1 167 ? -18.557 -3.219 16.755 1.00 63.78 167 ILE A CA 1
ATOM 1247 C C . ILE A 1 167 ? -17.596 -3.688 17.838 1.00 63.78 167 ILE A C 1
ATOM 1249 O O . ILE A 1 167 ? -16.732 -4.531 17.606 1.00 63.78 167 ILE A O 1
ATOM 1253 N N . HIS A 1 168 ? -17.758 -3.145 19.039 1.00 73.31 168 HIS A N 1
ATOM 1254 C CA . HIS A 1 168 ? -17.019 -3.618 20.198 1.00 73.31 168 HIS A CA 1
ATOM 1255 C C . HIS A 1 168 ? -17.771 -4.757 20.892 1.00 73.31 168 HIS A C 1
ATOM 1257 O O . HIS A 1 168 ?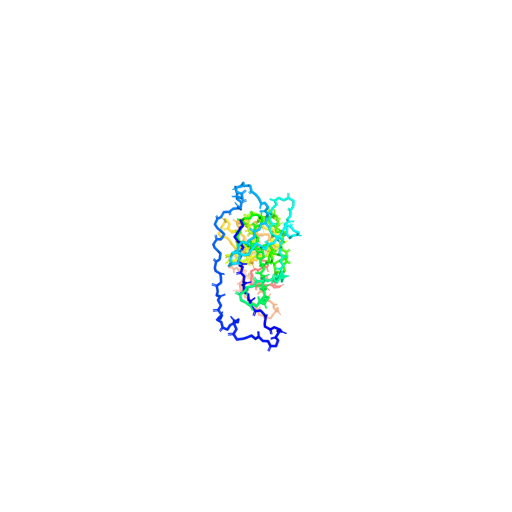 -18.992 -4.674 21.079 1.00 73.31 168 HIS A O 1
ATOM 1263 N N . PRO A 1 169 ? -17.073 -5.823 21.326 1.00 78.56 169 PRO A N 1
ATOM 1264 C CA . PRO A 1 169 ? -17.646 -6.725 22.307 1.00 78.56 169 PRO A CA 1
ATOM 1265 C C . PRO A 1 169 ? -18.031 -5.926 23.558 1.00 78.56 169 PRO A C 1
ATOM 1267 O O . PRO A 1 169 ? -17.290 -5.060 24.025 1.00 78.56 169 PRO A O 1
ATOM 1270 N N . ALA A 1 170 ? -19.218 -6.214 24.084 1.00 86.62 170 ALA A N 1
ATOM 1271 C CA . ALA A 1 170 ? -19.753 -5.549 25.258 1.00 86.62 170 ALA A CA 1
ATOM 1272 C C . ALA A 1 170 ? -20.337 -6.568 26.235 1.00 86.62 170 ALA A C 1
ATOM 1274 O O . ALA A 1 170 ? -20.831 -7.630 25.845 1.00 86.62 170 ALA A O 1
ATOM 1275 N N . ILE A 1 171 ? -20.300 -6.223 27.517 1.00 88.50 171 ILE A N 1
ATOM 1276 C CA . ILE A 1 171 ? -20.949 -6.979 28.584 1.00 88.50 171 ILE A CA 1
ATOM 1277 C C . ILE A 1 171 ? -22.194 -6.210 29.024 1.00 88.50 171 ILE A C 1
ATOM 1279 O O . ILE A 1 171 ? -22.119 -5.032 29.374 1.00 88.50 171 ILE A O 1
ATOM 1283 N N . GLU A 1 172 ? -23.342 -6.892 29.037 1.00 92.75 172 GLU A N 1
ATOM 1284 C CA . GLU A 1 172 ? -24.565 -6.400 29.677 1.00 92.75 172 GLU A CA 1
ATOM 1285 C C . GLU A 1 172 ? -24.607 -6.897 31.130 1.00 92.75 172 GLU A C 1
ATOM 1287 O O . GLU A 1 172 ? -24.698 -8.099 31.388 1.00 92.75 172 GLU A O 1
ATOM 1292 N N . LEU A 1 173 ? -24.583 -5.971 32.090 1.00 92.50 173 LEU A N 1
ATOM 1293 C CA . LEU A 1 173 ? -24.857 -6.257 33.495 1.00 92.50 173 LEU A CA 1
ATOM 1294 C C . LEU A 1 173 ? -26.312 -5.915 33.816 1.00 92.50 173 LEU A C 1
ATOM 1296 O O . LEU A 1 173 ? -26.769 -4.789 33.604 1.00 92.50 173 LEU A O 1
ATOM 1300 N N . ARG A 1 174 ? -27.029 -6.896 34.369 1.00 94.56 174 ARG A N 1
ATOM 1301 C CA . ARG A 1 174 ? -28.398 -6.740 34.871 1.00 94.56 174 ARG A CA 1
ATOM 1302 C C . ARG A 1 174 ? -28.389 -6.807 36.389 1.00 94.56 174 ARG A C 1
ATOM 1304 O O . ARG A 1 174 ? -28.165 -7.866 36.973 1.00 94.56 174 ARG A O 1
ATOM 1311 N N . VAL A 1 175 ? -28.601 -5.663 37.027 1.00 94.00 175 VAL A N 1
ATOM 1312 C CA . VAL A 1 175 ? -28.519 -5.503 38.480 1.00 94.00 175 VAL A CA 1
ATOM 1313 C C . VAL A 1 175 ? -29.924 -5.473 39.056 1.00 94.00 175 VAL A C 1
ATOM 1315 O O . VAL A 1 175 ? -30.657 -4.508 38.866 1.00 94.00 175 VAL A O 1
ATOM 1318 N N . SER A 1 176 ? -30.312 -6.525 39.773 1.00 94.88 176 SER A N 1
ATOM 1319 C CA . SER A 1 176 ? -31.557 -6.527 40.548 1.00 94.88 176 SER A CA 1
ATOM 1320 C C . SER A 1 176 ? -31.349 -5.731 41.833 1.00 94.88 176 SER A C 1
ATOM 1322 O O . SER A 1 176 ? -30.691 -6.212 42.755 1.00 94.88 176 SER A O 1
ATOM 1324 N N . THR A 1 177 ? -31.867 -4.504 41.884 1.00 95.75 177 THR A N 1
ATOM 1325 C CA . THR A 1 177 ? -31.608 -3.601 43.011 1.00 95.75 177 THR A CA 1
ATOM 1326 C C . THR A 1 177 ? -32.604 -3.792 44.150 1.00 95.75 177 THR A C 1
ATOM 1328 O O . THR A 1 177 ? -33.776 -4.092 43.925 1.00 95.75 177 THR A O 1
ATOM 1331 N N . LYS A 1 178 ? -32.156 -3.577 45.388 1.00 95.94 178 LYS A N 1
ATOM 1332 C CA . LYS A 1 178 ? -33.028 -3.435 46.562 1.00 95.94 178 LYS A CA 1
ATOM 1333 C C . LYS A 1 178 ? -33.334 -1.959 46.790 1.00 95.94 178 LYS A C 1
ATOM 1335 O O . LYS A 1 178 ? -32.446 -1.124 46.658 1.00 95.94 178 LYS A O 1
ATOM 1340 N N . LEU A 1 179 ? -34.577 -1.636 47.147 1.00 96.06 179 LEU A N 1
ATOM 1341 C CA . LEU A 1 179 ? -34.969 -0.256 47.435 1.00 96.06 179 LEU A CA 1
ATOM 1342 C C . LEU A 1 179 ? -34.128 0.318 48.589 1.00 96.06 179 LEU A C 1
ATOM 1344 O O . LEU A 1 179 ? -34.122 -0.247 49.681 1.00 96.06 179 LEU A O 1
ATOM 1348 N N . GLY A 1 180 ? -33.460 1.446 48.347 1.00 93.81 180 GLY A N 1
ATOM 1349 C CA . GLY A 1 180 ? -32.640 2.156 49.332 1.00 93.81 180 GLY A CA 1
ATOM 1350 C C . GLY A 1 180 ? -31.207 1.637 49.492 1.00 93.81 180 GLY A C 1
ATOM 1351 O O . GLY A 1 180 ? -30.496 2.139 50.354 1.00 93.81 180 GLY A O 1
ATOM 1352 N N . THR A 1 181 ? -30.774 0.658 48.691 1.00 95.69 181 THR A N 1
ATOM 1353 C CA . THR A 1 181 ? -29.383 0.174 48.674 1.00 95.69 181 THR A CA 1
ATOM 1354 C C . THR A 1 181 ? -28.658 0.723 47.454 1.00 95.69 181 THR A C 1
ATOM 1356 O O . THR A 1 181 ? -29.163 0.609 46.341 1.00 95.69 181 THR A O 1
ATOM 1359 N N . ASN A 1 182 ? -27.468 1.283 47.643 1.00 95.88 182 ASN A N 1
ATOM 1360 C CA . ASN A 1 182 ? -26.645 1.767 46.540 1.00 95.88 182 ASN A CA 1
ATOM 1361 C C . ASN A 1 182 ? -25.710 0.668 46.034 1.00 95.88 182 ASN A C 1
ATOM 1363 O O . ASN A 1 182 ? -25.302 -0.217 46.785 1.00 95.88 182 ASN A O 1
ATOM 1367 N N . TYR A 1 183 ? -25.365 0.725 44.751 1.00 96.00 183 TYR A N 1
ATOM 1368 C CA . TYR A 1 183 ? -24.477 -0.241 44.115 1.00 96.00 183 TYR A CA 1
ATOM 1369 C C . TYR A 1 183 ? -23.396 0.466 43.296 1.00 96.00 183 TYR A C 1
ATOM 1371 O O . TYR A 1 183 ? -23.672 1.462 42.628 1.00 96.00 183 TYR A O 1
ATOM 1379 N N . ARG A 1 184 ? -22.184 -0.100 43.269 1.00 95.56 184 ARG A N 1
ATOM 1380 C CA . ARG A 1 184 ? -21.139 0.255 42.295 1.00 95.56 184 ARG A CA 1
ATOM 1381 C C . ARG A 1 184 ? -20.818 -0.892 41.365 1.00 95.56 184 ARG A C 1
ATOM 1383 O O . ARG A 1 184 ? -20.643 -2.031 41.804 1.00 95.56 184 ARG A O 1
ATOM 1390 N N . VAL A 1 185 ? -20.651 -0.553 40.093 1.00 94.19 185 VAL A N 1
ATOM 1391 C CA . VAL A 1 185 ? -20.009 -1.426 39.113 1.00 94.19 185 VAL A CA 1
ATOM 1392 C C . VAL A 1 185 ? -18.508 -1.168 39.145 1.00 94.19 185 VAL A C 1
ATOM 1394 O O . VAL A 1 185 ? -18.070 -0.020 39.089 1.00 94.19 185 VAL A O 1
ATOM 1397 N N . GLN A 1 186 ? -17.722 -2.236 39.234 1.00 93.38 186 GLN A N 1
ATOM 1398 C CA . GLN A 1 186 ? -16.265 -2.163 39.223 1.00 93.38 186 GLN A CA 1
ATOM 1399 C C . GLN A 1 186 ? -15.676 -3.102 38.177 1.00 93.38 186 GLN A C 1
ATOM 1401 O O . GLN A 1 186 ? -16.205 -4.197 37.951 1.00 93.38 186 GLN A O 1
ATOM 1406 N N . SER A 1 187 ? -14.548 -2.696 37.601 1.00 93.06 187 SER A N 1
ATOM 1407 C CA . SER A 1 187 ? -13.770 -3.487 36.652 1.00 93.06 187 SER A CA 1
ATOM 1408 C C . SER A 1 187 ? -12.354 -3.756 37.169 1.00 93.06 187 SER A C 1
ATOM 1410 O O . SER A 1 187 ? -11.843 -3.067 38.058 1.00 93.06 187 SER A O 1
ATOM 1412 N N . SER A 1 188 ? -11.735 -4.817 36.654 1.00 92.38 188 SER A N 1
ATOM 1413 C CA . SER A 1 188 ? -10.373 -5.218 37.001 1.00 92.38 188 SER A CA 1
ATOM 1414 C C . SER A 1 188 ? -9.685 -5.919 35.830 1.00 92.38 188 SER A C 1
ATOM 1416 O O . SER A 1 188 ? -10.316 -6.637 35.050 1.00 92.38 188 SER A O 1
ATOM 1418 N N . VAL A 1 189 ? -8.368 -5.742 35.733 1.00 91.38 189 VAL A N 1
ATOM 1419 C CA . VAL A 1 189 ? -7.507 -6.444 34.767 1.00 91.38 189 VAL A CA 1
ATOM 1420 C C . VAL A 1 189 ? -6.855 -7.702 35.360 1.00 91.38 189 VAL A C 1
ATOM 1422 O O . VAL A 1 189 ? -6.433 -8.579 34.606 1.00 91.38 189 VAL A O 1
ATOM 1425 N N . ASP A 1 190 ? -6.789 -7.814 36.693 1.00 93.31 190 ASP A N 1
ATOM 1426 C CA . ASP A 1 190 ? -5.974 -8.797 37.432 1.00 93.31 190 ASP A CA 1
ATOM 1427 C C . ASP A 1 190 ? -6.711 -9.510 38.592 1.00 93.31 190 ASP A C 1
ATOM 1429 O O . ASP A 1 190 ? -6.117 -10.340 39.280 1.00 93.31 190 ASP A O 1
ATOM 1433 N N . MET A 1 191 ? -7.994 -9.198 38.816 1.00 92.88 191 MET A N 1
ATOM 1434 C CA . MET A 1 191 ? -8.830 -9.606 39.964 1.00 92.88 191 MET A CA 1
ATOM 1435 C C . MET A 1 191 ? -8.377 -9.098 41.344 1.00 92.88 191 MET A C 1
ATOM 1437 O O . MET A 1 191 ? -9.045 -9.382 42.343 1.00 92.88 191 MET A O 1
ATOM 1441 N N . GLN A 1 192 ? -7.292 -8.333 41.431 1.00 94.50 192 GLN A N 1
ATOM 1442 C CA . GLN A 1 192 ? -6.733 -7.817 42.684 1.00 94.50 192 GLN A CA 1
ATOM 1443 C C . GLN A 1 192 ? -7.049 -6.332 42.848 1.00 94.50 192 GLN A C 1
ATOM 1445 O O . GLN A 1 192 ? -7.567 -5.916 43.886 1.00 94.50 192 GLN A O 1
ATOM 1450 N N . THR A 1 193 ? -6.802 -5.550 41.802 1.00 93.75 193 THR A N 1
ATOM 1451 C CA . THR A 1 193 ? -7.033 -4.108 41.768 1.00 93.75 193 THR A CA 1
ATOM 1452 C C . THR A 1 193 ? -8.363 -3.825 41.083 1.00 93.75 193 THR A C 1
ATOM 1454 O O . THR A 1 193 ? -8.597 -4.289 39.967 1.00 93.75 193 THR A O 1
ATOM 1457 N N . TRP A 1 194 ? -9.241 -3.073 41.747 1.00 93.69 194 TRP A N 1
ATOM 1458 C CA . TRP A 1 194 ? -10.587 -2.767 41.260 1.00 93.69 194 TRP A CA 1
ATOM 1459 C C . TRP A 1 194 ? -10.774 -1.261 41.130 1.00 93.69 194 TRP A C 1
ATOM 1461 O O . TRP A 1 194 ? -10.488 -0.527 42.076 1.00 93.69 194 TRP A O 1
ATOM 1471 N N . ILE A 1 195 ? -11.277 -0.827 39.979 1.00 92.50 195 ILE A N 1
ATOM 1472 C CA . ILE A 1 195 ? -11.632 0.568 39.706 1.00 92.50 195 ILE A CA 1
ATOM 1473 C C . ILE A 1 195 ? -13.136 0.685 39.482 1.00 92.50 195 ILE A C 1
ATOM 1475 O O . ILE A 1 195 ? -13.772 -0.250 38.994 1.00 92.50 195 ILE A O 1
ATOM 1479 N N . ASP A 1 196 ? -13.704 1.826 39.857 1.00 92.75 196 ASP A N 1
ATOM 1480 C CA . ASP A 1 196 ? -15.109 2.115 39.591 1.00 92.75 196 ASP A CA 1
ATOM 1481 C C . ASP A 1 196 ? -15.302 2.334 38.090 1.00 92.75 196 ASP A C 1
ATOM 1483 O O . ASP A 1 196 ? -14.628 3.166 37.485 1.00 92.75 196 ASP A O 1
ATOM 1487 N N . ALA A 1 197 ? -16.208 1.558 37.498 1.00 89.88 197 ALA A N 1
ATOM 1488 C CA . ALA A 1 197 ? -16.447 1.549 36.057 1.00 89.88 197 ALA A CA 1
ATOM 1489 C C . ALA A 1 197 ? -17.697 2.350 35.652 1.00 89.88 197 ALA A C 1
ATOM 1491 O O . ALA A 1 197 ? -17.926 2.577 34.469 1.00 89.88 197 ALA A O 1
ATOM 1492 N N . ASP A 1 198 ? -18.512 2.763 36.626 1.00 90.00 198 ASP A N 1
ATOM 1493 C CA . ASP A 1 198 ? -19.726 3.554 36.431 1.00 90.00 198 ASP A CA 1
ATOM 1494 C C . ASP A 1 198 ? -20.005 4.414 37.672 1.00 90.00 198 ASP A C 1
ATOM 1496 O O . ASP A 1 198 ? -19.448 4.221 38.756 1.00 90.00 198 ASP A O 1
ATOM 1500 N N . THR A 1 199 ? -20.925 5.349 37.500 1.00 91.44 199 THR A N 1
ATOM 1501 C CA . THR A 1 199 ? -21.637 6.055 38.559 1.00 91.44 199 THR A CA 1
ATOM 1502 C C . THR A 1 199 ? -22.412 5.109 39.486 1.00 91.44 199 THR A C 1
ATOM 1504 O O . THR A 1 199 ? -22.745 3.974 39.136 1.00 91.44 199 THR A O 1
ATOM 1507 N N . VAL A 1 200 ? -22.701 5.588 40.702 1.00 94.75 200 VAL A N 1
ATOM 1508 C CA . VAL A 1 200 ? -23.486 4.840 41.694 1.00 94.75 200 VAL A CA 1
ATOM 1509 C C . VAL A 1 200 ? -24.890 4.568 41.153 1.00 94.75 200 VAL A C 1
ATOM 1511 O O . VAL A 1 200 ? -25.562 5.459 40.635 1.00 94.75 200 VAL A O 1
ATOM 1514 N N . ILE A 1 201 ? -25.344 3.330 41.310 1.00 94.94 201 ILE A N 1
ATOM 1515 C CA . ILE A 1 201 ? -26.705 2.911 40.999 1.00 94.94 201 ILE A CA 1
ATOM 1516 C C . ILE A 1 201 ? -27.521 2.974 42.289 1.00 94.94 201 ILE A C 1
ATOM 1518 O O . ILE A 1 201 ? -27.303 2.181 43.205 1.00 94.94 201 ILE A O 1
ATOM 1522 N N . GLU A 1 202 ? -28.482 3.891 42.341 1.00 95.50 202 GLU A N 1
ATOM 1523 C CA . GLU A 1 202 ? -29.454 3.958 43.430 1.00 95.50 202 GLU A CA 1
ATOM 1524 C C . GLU A 1 202 ? -30.468 2.819 43.311 1.00 95.50 202 GLU A C 1
ATOM 1526 O O . GLU A 1 202 ? -31.110 2.619 42.272 1.00 95.50 202 GLU A O 1
ATOM 1531 N N . GLY A 1 203 ? -30.624 2.054 44.384 1.00 94.50 203 GLY A N 1
ATOM 1532 C CA . GLY A 1 203 ? -31.534 0.930 44.393 1.00 94.50 203 GLY A CA 1
ATOM 1533 C C . GLY A 1 203 ? -32.981 1.368 44.542 1.00 94.50 203 GLY A C 1
ATOM 1534 O O . GLY A 1 203 ? -33.383 1.956 45.544 1.00 94.50 203 GLY A O 1
ATOM 1535 N N . THR A 1 204 ? -33.788 1.037 43.540 1.00 95.06 204 THR A N 1
ATOM 1536 C CA . THR A 1 204 ? -35.215 1.392 43.474 1.00 95.06 204 THR A CA 1
ATOM 1537 C C . THR A 1 204 ? -36.131 0.187 43.691 1.00 95.06 204 THR A C 1
ATOM 1539 O O . THR A 1 204 ? -37.347 0.342 43.759 1.00 95.06 204 THR A O 1
ATOM 1542 N N . GLY A 1 205 ? -35.569 -1.024 43.804 1.00 92.50 205 GLY A N 1
ATOM 1543 C CA . GLY A 1 205 ? -36.332 -2.277 43.791 1.00 92.50 205 GLY A CA 1
ATOM 1544 C C . GLY A 1 205 ? -36.517 -2.866 42.386 1.00 92.50 205 GLY A C 1
ATOM 1545 O O . GLY A 1 205 ? -37.074 -3.953 42.249 1.00 92.50 205 GLY A O 1
ATOM 1546 N N . ALA A 1 206 ? -36.072 -2.155 41.344 1.00 95.19 206 ALA A N 1
ATOM 1547 C CA . ALA A 1 206 ? -36.155 -2.581 39.951 1.00 95.19 206 ALA A CA 1
ATOM 1548 C C . ALA A 1 206 ? -34.817 -3.132 39.423 1.00 95.19 206 ALA A C 1
ATOM 1550 O O . ALA A 1 206 ? -33.752 -2.921 40.014 1.00 95.19 206 ALA A O 1
ATOM 1551 N N . GLU A 1 207 ? -34.872 -3.829 38.284 1.00 96.69 207 GLU A N 1
ATOM 1552 C CA . GLU A 1 207 ? -33.677 -4.185 37.514 1.00 96.69 207 GLU A CA 1
ATOM 1553 C C . GLU A 1 207 ? -33.104 -2.936 36.834 1.00 96.69 207 GLU A C 1
ATOM 1555 O O . GLU A 1 207 ? -33.824 -2.187 36.172 1.00 96.69 207 GLU A O 1
ATOM 1560 N N . VAL A 1 208 ? -31.794 -2.745 36.959 1.00 95.56 208 VAL A N 1
ATOM 1561 C CA . VAL A 1 208 ? -31.035 -1.718 36.249 1.00 95.56 208 VAL A CA 1
ATOM 1562 C C . VAL A 1 208 ? -30.086 -2.399 35.273 1.00 95.56 208 VAL A C 1
ATOM 1564 O O . VAL A 1 208 ? -29.348 -3.312 35.641 1.00 95.56 208 VAL A O 1
ATOM 1567 N N . ARG A 1 209 ? -30.101 -1.945 34.018 1.00 95.06 209 ARG A N 1
ATOM 1568 C CA . ARG A 1 209 ? -29.218 -2.445 32.961 1.00 95.06 209 ARG A CA 1
ATOM 1569 C C . ARG A 1 209 ? -28.075 -1.479 32.711 1.00 95.06 209 ARG A C 1
ATOM 1571 O O . ARG A 1 209 ? -28.274 -0.259 32.706 1.00 95.06 209 ARG A O 1
ATOM 1578 N N . ARG A 1 210 ? -26.890 -2.039 32.491 1.00 91.69 210 ARG A N 1
ATOM 1579 C CA . ARG A 1 210 ? -25.683 -1.320 32.086 1.00 91.69 210 ARG A CA 1
ATOM 1580 C C . ARG A 1 210 ? -24.952 -2.110 31.018 1.00 91.69 210 ARG A C 1
ATOM 1582 O O . ARG A 1 210 ? -24.883 -3.333 31.104 1.00 91.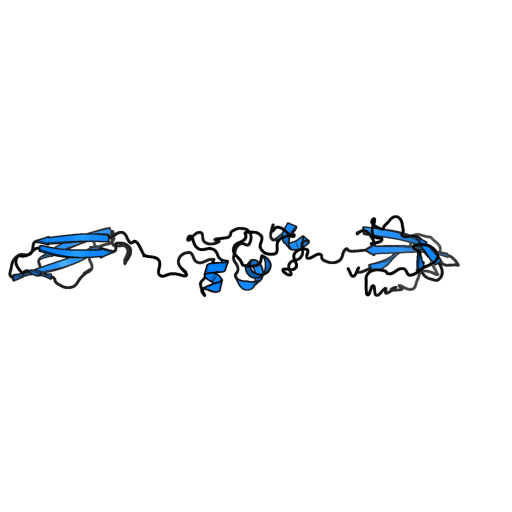69 210 ARG A O 1
ATOM 1589 N N . ILE A 1 211 ? -24.435 -1.402 30.025 1.00 89.94 211 ILE A N 1
ATOM 1590 C CA . ILE A 1 211 ? -23.652 -1.976 28.936 1.00 89.94 211 ILE A CA 1
ATOM 1591 C C . ILE A 1 211 ? -22.275 -1.338 29.013 1.00 89.94 211 ILE A C 1
ATOM 1593 O O . ILE A 1 211 ? -22.173 -0.115 29.074 1.00 89.94 211 ILE A O 1
ATOM 1597 N N . PHE A 1 212 ? -21.248 -2.178 29.030 1.00 88.25 212 PHE A N 1
ATOM 1598 C CA . PHE A 1 212 ? -19.859 -1.749 29.058 1.00 88.25 212 PHE A CA 1
ATOM 1599 C C . PHE A 1 212 ? -19.116 -2.372 27.889 1.00 88.25 212 PHE A C 1
ATOM 1601 O O . PHE A 1 212 ? -19.166 -3.591 27.708 1.00 88.25 212 PHE A O 1
ATOM 1608 N N . GLU A 1 213 ? -18.428 -1.544 27.112 1.00 84.69 213 GLU A N 1
ATOM 1609 C CA . GLU A 1 213 ? -17.519 -2.015 26.073 1.00 84.69 213 GLU A CA 1
ATOM 1610 C C . GLU A 1 213 ? -16.298 -2.667 26.725 1.00 84.69 213 GLU A C 1
ATOM 1612 O O . GLU A 1 213 ? -15.771 -2.177 27.723 1.00 84.69 213 GLU A O 1
ATOM 1617 N N . THR A 1 214 ? -15.851 -3.804 26.193 1.00 78.50 214 THR A N 1
ATOM 1618 C CA . THR A 1 214 ? -14.711 -4.535 26.768 1.00 78.50 214 THR A CA 1
ATOM 1619 C C . THR A 1 214 ? -13.369 -4.104 26.182 1.00 78.50 214 THR A C 1
ATOM 1621 O O . THR A 1 214 ? -12.334 -4.626 26.592 1.00 78.50 214 THR A O 1
ATOM 1624 N N . VAL A 1 215 ? -13.379 -3.193 25.205 1.00 68.38 215 VAL A N 1
ATOM 1625 C CA . VAL A 1 215 ? -12.168 -2.672 24.551 1.00 68.38 215 VAL A CA 1
ATOM 1626 C C . VAL A 1 215 ? -11.559 -1.493 25.313 1.00 68.38 215 VAL A C 1
ATOM 1628 O O . VAL A 1 215 ? -10.336 -1.386 25.387 1.00 68.38 215 VAL A O 1
ATOM 1631 N N . ASP A 1 216 ? -12.383 -0.681 25.976 1.00 60.34 216 ASP A N 1
ATOM 1632 C CA . ASP A 1 216 ? -11.917 0.462 26.754 1.00 60.34 216 ASP A CA 1
ATOM 1633 C C . ASP A 1 216 ? -11.326 0.001 28.097 1.00 60.34 216 ASP A C 1
ATOM 1635 O O . ASP A 1 216 ? -12.001 -0.547 28.971 1.00 60.34 216 ASP A O 1
ATOM 1639 N N . GLY A 1 217 ? -10.017 0.205 28.270 1.00 62.44 217 GLY A N 1
ATOM 1640 C CA . GLY A 1 217 ? -9.311 -0.023 29.537 1.00 62.44 217 GLY A CA 1
ATOM 1641 C C . GLY A 1 217 ? -8.863 -1.464 29.814 1.00 62.44 217 GLY A C 1
ATOM 1642 O O . GLY A 1 217 ? -8.327 -1.732 30.890 1.00 62.44 217 GLY A O 1
ATOM 1643 N N . GLY A 1 218 ? -9.050 -2.396 28.870 1.00 71.06 218 GLY A N 1
ATOM 1644 C CA . GLY A 1 218 ? -8.525 -3.768 28.962 1.00 71.06 218 GLY A CA 1
ATOM 1645 C C . GLY A 1 218 ? -9.108 -4.607 30.107 1.00 71.06 218 GLY A C 1
ATOM 1646 O O . GLY A 1 218 ? -8.489 -5.587 30.535 1.00 71.06 218 GLY A O 1
ATOM 1647 N N . ALA A 1 219 ? -10.273 -4.218 30.630 1.00 78.19 219 ALA A N 1
ATOM 1648 C CA . ALA A 1 219 ? -10.935 -4.885 31.742 1.00 78.19 219 ALA A CA 1
ATOM 1649 C C . ALA A 1 219 ? -11.277 -6.344 31.405 1.00 78.19 219 ALA A C 1
ATOM 1651 O O . ALA A 1 219 ? -12.015 -6.634 30.465 1.00 78.19 219 ALA A O 1
ATOM 1652 N N . LYS A 1 220 ? -10.783 -7.272 32.229 1.00 83.31 220 LYS A N 1
ATOM 1653 C CA . LYS A 1 220 ? -11.021 -8.718 32.078 1.00 83.31 220 LYS A CA 1
ATOM 1654 C C . LYS A 1 220 ? -12.111 -9.236 33.009 1.00 83.31 220 LYS A C 1
ATOM 1656 O O . LYS A 1 220 ? -12.714 -10.270 32.737 1.00 83.31 220 LYS A O 1
ATOM 1661 N N . PHE A 1 221 ? -12.359 -8.529 34.108 1.00 90.94 221 PHE A N 1
ATOM 1662 C CA . PHE A 1 221 ? -13.271 -8.948 35.166 1.00 90.94 221 PHE A CA 1
ATOM 1663 C C . PHE A 1 221 ? -14.183 -7.798 35.580 1.00 90.94 221 PHE A C 1
ATOM 1665 O O . PHE A 1 221 ? -13.756 -6.646 35.632 1.00 90.94 221 PHE A O 1
ATOM 1672 N N . TRP A 1 222 ? -15.426 -8.139 35.919 1.00 92.94 222 TRP A N 1
ATOM 1673 C CA . TRP A 1 222 ? -16.483 -7.198 36.279 1.00 92.94 222 TRP A CA 1
ATOM 1674 C C . TRP A 1 222 ? -17.220 -7.693 37.516 1.00 92.94 222 TRP A C 1
ATOM 1676 O O . TRP A 1 222 ? -17.449 -8.896 37.670 1.00 92.94 222 TRP A O 1
ATOM 1686 N N . ARG A 1 223 ? -17.607 -6.776 38.403 1.00 93.19 223 ARG A N 1
ATOM 1687 C CA . ARG A 1 223 ? -18.458 -7.093 39.554 1.00 93.19 223 ARG A CA 1
ATOM 1688 C C . ARG A 1 223 ? -19.384 -5.940 39.904 1.00 93.19 223 ARG A C 1
ATOM 1690 O O . ARG A 1 223 ? -19.109 -4.787 39.584 1.00 93.19 223 ARG A O 1
ATOM 1697 N N . VAL A 1 224 ? -20.439 -6.272 40.640 1.00 94.75 224 VAL A N 1
ATOM 1698 C CA . VAL A 1 224 ? -21.321 -5.303 41.290 1.00 94.75 224 VAL A CA 1
ATOM 1699 C C . VAL A 1 224 ? -21.181 -5.475 42.794 1.00 94.75 224 VAL A C 1
ATOM 1701 O O . VAL A 1 224 ? -21.249 -6.597 43.298 1.00 94.75 224 VAL A O 1
ATOM 1704 N N . ARG A 1 225 ? -20.958 -4.372 43.505 1.00 93.75 225 ARG A N 1
ATOM 1705 C CA . ARG A 1 225 ? -20.834 -4.336 44.963 1.00 93.75 225 ARG A CA 1
ATOM 1706 C C . ARG A 1 225 ? -21.946 -3.467 45.549 1.00 93.75 225 ARG A C 1
ATOM 1708 O O . ARG A 1 225 ? -22.183 -2.378 45.041 1.00 93.75 225 ARG A O 1
ATOM 1715 N N . GLU A 1 226 ? -22.587 -3.947 46.613 1.00 94.00 226 GLU A N 1
ATOM 1716 C CA . GLU A 1 226 ? -23.446 -3.126 47.479 1.00 94.00 226 GLU A CA 1
ATOM 1717 C C . GLU A 1 226 ? -22.574 -2.126 48.255 1.00 94.00 226 GLU A C 1
ATOM 1719 O O . GLU A 1 226 ? -21.519 -2.494 48.785 1.00 94.00 226 GLU A O 1
ATOM 1724 N N . GLU A 1 227 ? -22.984 -0.861 48.275 1.00 87.38 227 GLU A N 1
ATOM 1725 C CA . GLU A 1 227 ? -22.411 0.140 49.170 1.00 87.38 227 GLU A CA 1
ATOM 1726 C C . GLU A 1 227 ? -23.110 0.079 50.529 1.00 87.38 227 GLU A C 1
ATOM 1728 O O . GLU A 1 227 ? -24.331 -0.091 50.599 1.00 87.38 227 GLU A O 1
ATOM 1733 N N . ASP A 1 228 ? -22.297 0.192 51.581 1.00 73.69 228 ASP A N 1
ATOM 1734 C CA . ASP A 1 228 ? -22.732 0.235 52.979 1.00 73.69 228 ASP A CA 1
ATOM 1735 C C . ASP A 1 228 ? -23.276 1.621 53.365 1.00 73.69 228 ASP A C 1
ATOM 1737 O O . ASP A 1 228 ? -22.710 2.637 52.889 1.00 73.69 228 ASP A O 1
#

Organism: NCBI:txid2728835